Protein AF-A0A961KF82-F1 (afdb_monomer)

Solvent-accessible surface area (backbone atoms only — not comparable to full-atom values): 9835 Å² total; per-residue (Å²): 49,41,30,40,90,86,80,37,43,21,30,35,80,54,94,97,37,84,42,81,67,48,58,18,64,76,73,82,88,64,97,62,99,72,51,72,79,42,60,34,26,47,83,84,43,51,35,31,28,43,16,39,37,30,33,35,60,84,88,53,63,36,42,38,27,34,23,28,36,87,86,64,52,70,33,42,37,39,40,42,98,67,49,30,34,46,26,34,76,44,57,81,92,36,36,63,79,78,85,72,85,87,56,84,63,40,77,42,51,40,78,91,43,61,21,32,26,75,45,77,52,62,30,29,28,55,17,48,39,38,36,41,95,53,85,83,47,67,74,41,73,46,41,38,35,36,18,41,25,93,88,65,34,39,40,38,33,37,65,49,97,93,43,73,51,40,29,45,25,47,75,44,63,56,87,46,55,38,76,121

Sequence (180 aa):
MISCAHCGTTSYLEDDQFRAAGQSGVMHDGPQLLALDRPVRIAGRLYTPRGQARFSYGRGEWDEFWAHDAQGEGAWISVDEGDVVVQVALAPGNAPRPKGPLVMGQALSARGESFAVSEIEDATCIALRGVFPEVLRLGERYRFVNATAPSGRLLSGEEGPDGWDWFVGDWVDPFEVVTP

Structure (mmCIF, N/CA/C/O backbone):
data_AF-A0A961KF82-F1
#
_entry.id   AF-A0A961KF82-F1
#
loop_
_atom_site.group_PDB
_atom_site.id
_atom_site.type_symbol
_atom_site.label_atom_id
_atom_site.label_alt_id
_atom_site.label_comp_id
_atom_site.label_asym_id
_atom_site.label_entity_id
_atom_site.label_seq_id
_atom_site.pdbx_PDB_ins_code
_atom_site.Cartn_x
_atom_site.Cartn_y
_atom_site.Cartn_z
_atom_site.occupancy
_atom_site.B_iso_or_equiv
_atom_site.auth_seq_id
_atom_site.auth_comp_id
_atom_site.auth_asym_id
_atom_site.auth_atom_id
_atom_site.pdbx_PDB_model_num
ATOM 1 N N . MET A 1 1 ? -0.650 3.420 -14.754 1.00 79.00 1 MET A N 1
ATOM 2 C CA . MET A 1 1 ? 0.727 3.734 -15.225 1.00 79.00 1 MET A CA 1
ATOM 3 C C . MET A 1 1 ? 1.468 2.460 -15.640 1.00 79.00 1 MET A C 1
ATOM 5 O O . MET A 1 1 ? 1.142 1.405 -15.115 1.00 79.00 1 MET A O 1
ATOM 9 N N . ILE A 1 2 ? 2.456 2.534 -16.540 1.00 80.75 2 ILE A N 1
ATOM 10 C CA . ILE A 1 2 ? 3.371 1.436 -16.904 1.00 80.75 2 ILE A CA 1
ATOM 11 C C . ILE A 1 2 ? 4.843 1.866 -16.791 1.00 80.75 2 ILE A C 1
ATOM 13 O O . ILE A 1 2 ? 5.205 2.975 -17.173 1.00 80.75 2 ILE A O 1
ATOM 17 N N . SER A 1 3 ? 5.704 0.979 -16.304 1.00 78.75 3 SER A N 1
ATOM 18 C CA . SER A 1 3 ? 7.163 1.097 -16.316 1.00 78.75 3 SER A CA 1
ATOM 19 C C . SER A 1 3 ? 7.766 -0.014 -17.180 1.00 78.75 3 SER A C 1
ATOM 21 O O . SER A 1 3 ? 7.487 -1.199 -16.985 1.00 78.75 3 SER A O 1
ATOM 23 N N . CYS A 1 4 ? 8.582 0.372 -18.162 1.00 71.06 4 CYS A N 1
ATOM 24 C CA . CYS A 1 4 ? 9.228 -0.545 -19.094 1.00 71.06 4 CYS A CA 1
ATOM 25 C C . CYS A 1 4 ? 10.498 -1.150 -18.486 1.00 71.06 4 CYS A C 1
ATOM 27 O O . CYS A 1 4 ? 11.488 -0.450 -18.277 1.00 71.06 4 CYS A O 1
ATOM 29 N N . ALA A 1 5 ? 10.513 -2.473 -18.318 1.00 68.06 5 ALA A N 1
ATOM 30 C CA . ALA A 1 5 ? 11.667 -3.204 -17.792 1.00 68.06 5 ALA A CA 1
ATOM 31 C C . ALA A 1 5 ? 12.919 -3.147 -18.692 1.00 68.06 5 ALA A C 1
ATOM 33 O O . ALA A 1 5 ? 14.020 -3.398 -18.216 1.00 68.06 5 ALA A O 1
ATOM 34 N N . HIS A 1 6 ? 12.778 -2.834 -19.988 1.00 65.94 6 HIS A N 1
ATOM 35 C CA . HIS A 1 6 ? 13.912 -2.822 -20.919 1.00 65.94 6 HIS A CA 1
ATOM 36 C C . HIS A 1 6 ? 14.664 -1.486 -20.945 1.00 65.94 6 HIS A C 1
ATOM 38 O O . HIS A 1 6 ? 15.890 -1.471 -20.958 1.00 65.94 6 HIS A O 1
ATOM 44 N N . CYS A 1 7 ? 13.944 -0.362 -20.965 1.00 64.94 7 CYS A N 1
ATOM 45 C CA . CYS A 1 7 ? 14.548 0.971 -21.072 1.00 64.94 7 CYS A CA 1
ATOM 46 C C . CYS A 1 7 ? 14.383 1.830 -19.811 1.00 64.94 7 CYS A C 1
ATOM 48 O O . CYS A 1 7 ? 14.847 2.968 -19.791 1.00 64.94 7 CYS A O 1
ATOM 50 N N . GLY A 1 8 ? 13.693 1.332 -18.779 1.00 61.81 8 GLY A N 1
ATOM 51 C CA . GLY A 1 8 ? 13.448 2.062 -17.534 1.00 61.81 8 GLY A CA 1
ATOM 52 C C . GLY A 1 8 ? 12.551 3.292 -17.700 1.00 61.81 8 GLY A C 1
ATOM 53 O O . GLY A 1 8 ? 12.460 4.109 -16.786 1.00 61.81 8 GLY A O 1
ATOM 54 N N . THR A 1 9 ? 11.893 3.460 -18.849 1.00 72.12 9 THR A N 1
ATOM 55 C CA . THR A 1 9 ? 10.944 4.554 -19.082 1.00 72.12 9 THR A CA 1
ATOM 56 C C . THR A 1 9 ? 9.622 4.259 -18.393 1.00 72.12 9 THR A C 1
ATOM 58 O O . THR A 1 9 ? 9.070 3.168 -18.545 1.00 72.12 9 THR A O 1
ATOM 61 N N . THR A 1 10 ? 9.091 5.249 -17.684 1.00 69.69 10 THR A N 1
ATOM 62 C CA . THR A 1 10 ? 7.733 5.209 -17.151 1.00 69.69 10 THR A CA 1
ATOM 63 C C . THR A 1 10 ? 6.779 6.005 -18.029 1.00 69.69 10 THR A C 1
ATOM 65 O O . THR A 1 10 ? 7.143 7.017 -18.635 1.00 69.69 10 THR A O 1
ATOM 68 N N . SER A 1 11 ? 5.540 5.546 -18.153 1.00 71.25 11 SER A N 1
ATOM 69 C CA . SER A 1 11 ? 4.523 6.178 -18.986 1.00 71.25 11 SER A CA 1
ATOM 70 C C . SER A 1 11 ? 3.119 5.957 -18.444 1.00 71.25 11 SER A C 1
ATOM 72 O O . SER A 1 11 ? 2.858 5.025 -17.685 1.00 71.25 11 SER A O 1
ATOM 74 N N . TYR A 1 12 ? 2.193 6.823 -18.820 1.00 78.62 12 TYR A N 1
ATOM 75 C CA . TYR A 1 12 ? 0.798 6.743 -18.407 1.00 78.62 12 TYR A CA 1
ATOM 76 C C . TYR A 1 12 ? -0.101 7.290 -19.510 1.00 78.62 12 TYR A C 1
ATOM 78 O O . TYR A 1 12 ? 0.357 8.019 -20.393 1.00 78.62 12 TYR A O 1
ATOM 86 N N . LEU A 1 13 ? -1.362 6.870 -19.483 1.00 67.62 13 LEU A N 1
ATOM 87 C CA . LEU A 1 13 ? -2.375 7.340 -20.411 1.00 67.62 13 LEU A CA 1
ATOM 88 C C . LEU A 1 13 ? -3.160 8.465 -19.737 1.00 67.62 13 LEU A C 1
ATOM 90 O O . LEU A 1 13 ? -3.659 8.280 -18.629 1.00 67.62 13 LEU A O 1
ATOM 94 N N . GLU A 1 14 ? -3.256 9.603 -20.410 1.00 66.69 14 GLU A N 1
ATOM 95 C CA . GLU A 1 14 ? -4.056 10.758 -20.001 1.00 66.69 14 GLU A CA 1
ATOM 96 C C . GLU A 1 14 ? -4.661 11.365 -21.272 1.00 66.69 14 GLU A C 1
ATOM 98 O O . GLU A 1 14 ? -3.929 11.631 -22.226 1.00 66.69 14 GLU A O 1
ATOM 103 N N . ASP A 1 15 ? -5.985 11.533 -21.313 1.00 65.12 15 ASP A N 1
ATOM 104 C CA . ASP A 1 15 ? -6.727 12.065 -22.470 1.00 65.12 15 ASP A CA 1
ATOM 105 C C . ASP A 1 15 ? -6.388 11.380 -23.813 1.00 65.12 15 ASP A C 1
ATOM 107 O O . ASP A 1 15 ? -6.106 12.043 -24.813 1.00 65.12 15 ASP A O 1
ATOM 111 N N . ASP A 1 16 ? -6.356 10.042 -23.832 1.00 60.16 16 ASP A N 1
ATOM 112 C CA . ASP A 1 16 ? -5.975 9.210 -24.992 1.00 60.16 16 ASP A CA 1
ATOM 113 C C . ASP A 1 16 ? -4.559 9.475 -25.548 1.00 60.16 16 ASP A C 1
ATOM 115 O O . ASP A 1 16 ? -4.200 9.013 -26.635 1.00 60.16 16 ASP A O 1
ATOM 119 N N . GLN A 1 17 ? -3.711 10.174 -24.789 1.00 50.62 17 GLN A N 1
ATOM 120 C CA . GLN A 1 17 ? -2.313 10.410 -25.127 1.00 50.62 17 GLN A CA 1
ATOM 121 C C . GLN A 1 17 ? -1.389 9.640 -24.189 1.00 50.62 17 GLN A C 1
ATOM 123 O O . GLN A 1 17 ? -1.528 9.659 -22.966 1.00 50.62 17 GLN A O 1
ATOM 128 N N . PHE A 1 18 ? -0.397 8.972 -24.775 1.00 53.84 18 PHE A N 1
ATOM 129 C CA . PHE A 1 18 ? 0.666 8.320 -24.022 1.00 53.84 18 PHE A CA 1
ATOM 130 C C . PHE A 1 18 ? 1.702 9.366 -23.605 1.00 53.84 18 PHE A C 1
ATOM 132 O O . PHE A 1 18 ? 2.399 9.931 -24.451 1.00 53.84 18 PHE A O 1
ATOM 139 N N . ARG A 1 19 ? 1.798 9.641 -22.302 1.00 62.44 19 ARG A N 1
ATOM 140 C CA . ARG A 1 19 ? 2.739 10.616 -21.739 1.00 62.44 19 ARG A CA 1
ATOM 141 C C . ARG A 1 19 ? 3.889 9.907 -21.034 1.00 62.44 19 ARG A C 1
ATOM 143 O O . ARG A 1 19 ? 3.688 8.912 -20.339 1.00 62.44 19 ARG A O 1
ATOM 150 N N . ALA A 1 20 ? 5.099 10.446 -21.177 1.00 57.22 20 ALA A N 1
ATOM 151 C CA . ALA A 1 20 ? 6.241 10.019 -20.376 1.00 57.22 20 ALA A CA 1
ATOM 152 C C . ALA A 1 20 ? 6.062 10.506 -18.927 1.00 57.22 20 ALA A C 1
ATOM 154 O O . ALA A 1 20 ? 5.813 11.689 -18.697 1.00 57.22 20 ALA A O 1
ATOM 155 N N . ALA A 1 21 ? 6.191 9.602 -17.956 1.00 57.22 21 ALA A N 1
ATOM 156 C CA . ALA A 1 21 ? 6.223 9.940 -16.531 1.00 57.22 21 ALA A CA 1
ATOM 157 C C . ALA A 1 21 ? 7.652 10.197 -16.020 1.00 57.22 21 ALA A C 1
ATOM 159 O O . ALA A 1 21 ? 7.807 10.849 -14.992 1.00 57.22 21 ALA A O 1
ATOM 160 N N . GLY A 1 22 ? 8.682 9.731 -16.740 1.00 63.47 22 GLY A N 1
ATOM 161 C CA . GLY A 1 22 ? 10.090 9.893 -16.370 1.00 63.47 22 GLY A CA 1
ATOM 162 C C . GLY A 1 22 ? 10.883 8.585 -16.450 1.00 63.47 22 GLY A C 1
ATOM 163 O O . GLY A 1 22 ? 10.688 7.774 -17.361 1.00 63.47 22 GLY A O 1
ATOM 164 N N . GLN A 1 23 ? 11.807 8.403 -15.504 1.00 66.62 23 GLN A N 1
ATOM 165 C CA . GLN A 1 23 ? 12.585 7.174 -15.319 1.00 66.62 23 GLN A CA 1
ATOM 166 C C . GLN A 1 23 ? 12.045 6.354 -14.139 1.00 66.62 23 GLN A C 1
ATOM 168 O O . GLN A 1 23 ? 11.266 6.848 -13.330 1.00 66.62 23 GLN A O 1
ATOM 173 N N . SER A 1 24 ? 12.454 5.090 -14.062 1.00 68.12 24 SER A N 1
ATOM 174 C CA . SER A 1 24 ? 11.935 4.092 -13.116 1.00 68.12 24 SER A CA 1
ATOM 175 C C . SER A 1 24 ? 12.775 3.926 -11.842 1.00 68.12 24 SER A C 1
ATOM 177 O O . SER A 1 24 ? 12.410 3.137 -10.980 1.00 68.12 24 SER A O 1
ATOM 179 N N . GLY A 1 25 ? 13.900 4.637 -11.709 1.00 72.38 25 GLY A N 1
ATOM 180 C CA . GLY A 1 25 ? 14.864 4.405 -10.627 1.00 72.38 25 GLY A CA 1
ATOM 181 C C . GLY A 1 25 ? 15.587 3.059 -10.772 1.00 72.38 25 GLY A C 1
ATOM 182 O O . GLY A 1 25 ? 15.463 2.386 -11.798 1.00 72.38 25 GLY A O 1
ATOM 183 N N . VAL A 1 26 ? 16.369 2.676 -9.759 1.00 75.62 26 VAL A N 1
ATOM 184 C CA . VAL A 1 26 ? 17.058 1.375 -9.709 1.00 75.62 26 VAL A CA 1
ATOM 185 C C . VAL A 1 26 ? 16.369 0.505 -8.666 1.00 75.62 26 VAL A C 1
ATOM 187 O O . VAL A 1 26 ? 16.442 0.791 -7.476 1.00 75.62 26 VAL A O 1
ATOM 190 N N . MET A 1 27 ? 15.709 -0.560 -9.117 1.00 81.38 27 MET A N 1
ATOM 191 C CA . MET A 1 27 ? 15.144 -1.584 -8.237 1.00 81.38 27 MET A CA 1
ATOM 192 C C . MET A 1 27 ? 16.237 -2.588 -7.854 1.00 81.38 27 MET A C 1
ATOM 194 O O . MET A 1 27 ? 17.024 -2.989 -8.710 1.00 81.38 27 MET A O 1
ATOM 198 N N . HIS A 1 28 ? 16.296 -3.019 -6.593 1.00 70.00 28 HIS A N 1
ATOM 199 C CA . HIS A 1 28 ? 17.217 -4.084 -6.199 1.00 70.00 28 HIS A CA 1
ATOM 200 C C . HIS A 1 28 ? 16.729 -5.455 -6.693 1.00 70.00 28 HIS A C 1
ATOM 202 O O . HIS A 1 28 ? 15.580 -5.831 -6.476 1.00 70.00 28 HIS A O 1
ATOM 208 N N . ASP A 1 29 ? 17.636 -6.223 -7.304 1.00 69.00 29 ASP A N 1
ATOM 209 C CA . ASP A 1 29 ? 17.384 -7.577 -7.830 1.00 69.00 29 ASP A CA 1
ATOM 210 C C . ASP A 1 29 ? 17.688 -8.691 -6.806 1.00 69.00 29 ASP A C 1
ATOM 212 O O . ASP A 1 29 ? 17.969 -9.837 -7.165 1.00 69.00 29 ASP A O 1
ATOM 216 N N . GLY A 1 30 ? 17.680 -8.358 -5.512 1.00 70.56 30 GLY A N 1
ATOM 217 C CA . GLY A 1 30 ? 17.846 -9.338 -4.440 1.00 70.56 30 GLY A CA 1
ATOM 218 C C . GLY A 1 30 ? 16.659 -10.310 -4.348 1.00 70.56 30 GLY A C 1
ATOM 219 O O . GLY A 1 30 ? 15.617 -10.078 -4.964 1.00 70.56 30 GLY A O 1
ATOM 220 N N . PRO A 1 31 ? 16.781 -11.402 -3.570 1.00 77.25 31 PRO A N 1
ATOM 221 C CA . PRO A 1 31 ? 15.644 -12.264 -3.270 1.00 77.25 31 PRO A CA 1
ATOM 222 C C . PRO A 1 31 ? 14.485 -11.447 -2.684 1.00 77.25 31 PRO A C 1
ATOM 224 O O . PRO A 1 31 ? 14.665 -10.730 -1.703 1.00 77.25 31 PRO A O 1
ATOM 227 N N . GLN A 1 32 ? 13.307 -11.564 -3.291 1.00 84.81 32 GLN A N 1
ATOM 228 C CA . GLN A 1 32 ? 12.077 -10.892 -2.873 1.00 84.81 32 GLN A CA 1
ATOM 229 C C . GLN A 1 32 ? 10.989 -11.934 -2.618 1.00 84.81 32 GLN A C 1
ATOM 231 O O . GLN A 1 32 ? 10.950 -12.966 -3.293 1.00 84.81 32 GLN A O 1
ATOM 236 N N . LEU A 1 33 ? 10.095 -11.650 -1.666 1.00 88.69 33 LEU A N 1
ATOM 237 C CA . LEU A 1 33 ? 8.921 -12.491 -1.390 1.00 88.69 33 LEU A CA 1
ATOM 238 C C . LEU A 1 33 ? 7.980 -12.564 -2.600 1.00 88.69 33 LEU A C 1
ATOM 240 O O . LEU A 1 33 ? 7.363 -13.596 -2.855 1.00 88.69 33 LEU A O 1
ATOM 244 N N . LEU A 1 34 ? 7.891 -11.466 -3.352 1.00 93.31 34 LEU A N 1
ATOM 245 C CA . LEU A 1 34 ? 6.986 -11.293 -4.480 1.00 93.31 34 LEU A CA 1
ATOM 246 C C . LEU A 1 34 ? 7.773 -11.011 -5.759 1.00 93.31 34 LEU A C 1
ATOM 248 O O . LEU A 1 34 ? 8.800 -10.337 -5.747 1.00 93.31 34 LEU A O 1
ATOM 252 N N . ALA A 1 35 ? 7.262 -11.510 -6.881 1.00 93.19 35 ALA A N 1
ATOM 253 C CA . ALA A 1 35 ? 7.818 -11.261 -8.203 1.00 93.19 35 ALA A CA 1
ATOM 254 C C . ALA A 1 35 ? 6.701 -10.883 -9.176 1.00 93.19 35 ALA A C 1
ATOM 256 O O . ALA A 1 35 ? 5.616 -11.466 -9.146 1.00 93.19 35 ALA A O 1
ATOM 257 N N . LEU A 1 36 ? 6.984 -9.924 -10.060 1.00 95.00 36 LEU A N 1
ATOM 258 C CA . LEU A 1 36 ? 6.028 -9.500 -11.079 1.00 95.00 36 LEU A CA 1
ATOM 259 C C . LEU A 1 36 ? 5.633 -10.660 -11.995 1.00 95.00 36 LEU A C 1
ATOM 261 O O . LEU A 1 36 ? 6.460 -11.502 -12.352 1.00 95.00 36 LEU A O 1
ATOM 265 N N . ASP A 1 37 ? 4.350 -10.682 -12.353 1.00 95.50 37 ASP A N 1
ATOM 266 C CA . ASP A 1 37 ? 3.708 -11.657 -13.237 1.00 95.50 37 ASP A CA 1
ATOM 267 C C . ASP A 1 37 ? 3.826 -13.123 -12.783 1.00 95.50 37 ASP A C 1
ATOM 269 O O . ASP A 1 37 ? 3.471 -14.041 -13.528 1.00 95.50 37 ASP A O 1
ATOM 273 N N . ARG A 1 38 ? 4.275 -13.365 -11.546 1.00 95.69 38 ARG A N 1
ATOM 274 C CA . ARG A 1 38 ? 4.297 -14.689 -10.921 1.00 95.69 38 ARG A CA 1
ATOM 275 C C . ARG A 1 38 ? 3.189 -14.775 -9.874 1.00 95.69 38 ARG A C 1
ATOM 277 O O . ARG A 1 38 ? 3.250 -14.049 -8.884 1.00 95.69 38 ARG A O 1
ATOM 284 N N . PRO A 1 39 ? 2.186 -15.648 -10.063 1.00 96.44 39 PRO A N 1
ATOM 285 C CA . PRO A 1 39 ? 1.145 -15.837 -9.066 1.00 96.44 39 PRO A CA 1
ATOM 286 C C . PRO A 1 39 ? 1.720 -16.299 -7.722 1.00 96.44 39 PRO A C 1
ATOM 288 O O . PRO A 1 39 ? 2.642 -17.114 -7.679 1.00 96.44 39 PRO A O 1
ATOM 291 N N . VAL A 1 40 ? 1.135 -15.810 -6.634 1.00 96.88 40 VAL A N 1
ATOM 292 C CA . VAL A 1 40 ? 1.504 -16.116 -5.249 1.00 96.88 40 VAL A CA 1
ATOM 293 C C . VAL A 1 40 ? 0.243 -16.385 -4.432 1.00 96.88 40 VAL A C 1
ATOM 295 O O . VAL A 1 40 ? -0.799 -15.771 -4.669 1.00 96.88 40 VAL A O 1
ATOM 298 N N . ARG A 1 41 ? 0.310 -17.308 -3.473 1.00 97.31 41 ARG A N 1
ATOM 299 C CA . ARG A 1 41 ? -0.734 -17.489 -2.462 1.00 97.31 41 ARG A CA 1
ATOM 300 C C . ARG A 1 41 ? -0.344 -16.743 -1.195 1.00 97.31 41 ARG A C 1
ATOM 302 O O . ARG A 1 41 ? 0.739 -16.966 -0.676 1.00 97.31 41 ARG A O 1
ATOM 309 N N . ILE A 1 42 ? -1.241 -15.894 -0.710 1.00 96.38 42 ILE A N 1
ATOM 310 C CA . ILE A 1 42 ? -1.085 -15.099 0.509 1.00 96.38 42 ILE A CA 1
ATOM 311 C C . ILE A 1 42 ? -2.328 -15.342 1.359 1.00 96.38 42 ILE A C 1
ATOM 313 O O . ILE A 1 42 ? -3.444 -15.098 0.886 1.00 96.38 42 ILE A O 1
ATOM 317 N N . ALA A 1 43 ? -2.155 -15.892 2.564 1.00 92.44 43 ALA A N 1
ATOM 318 C CA . ALA A 1 43 ? -3.261 -16.292 3.443 1.00 92.44 43 ALA A CA 1
ATOM 319 C C . ALA A 1 43 ? -4.343 -17.117 2.699 1.00 92.44 43 ALA A C 1
ATOM 321 O O . ALA A 1 43 ? -5.550 -16.888 2.804 1.00 92.44 43 ALA A O 1
ATOM 322 N N . GLY A 1 44 ? -3.903 -18.045 1.838 1.00 92.69 44 GLY A N 1
ATOM 323 C CA . GLY A 1 44 ? -4.769 -18.921 1.036 1.00 92.69 44 GLY A CA 1
ATOM 324 C C . GLY A 1 44 ? -5.393 -18.299 -0.225 1.00 92.69 44 GLY A C 1
ATOM 325 O O . GLY A 1 44 ? -5.927 -19.040 -1.058 1.00 92.69 44 GLY A O 1
ATOM 326 N N . ARG A 1 45 ? -5.291 -16.980 -0.430 1.00 95.50 45 ARG A N 1
ATOM 327 C CA . ARG A 1 45 ? -5.811 -16.272 -1.615 1.00 95.50 45 ARG A CA 1
ATOM 328 C C . ARG A 1 45 ? -4.726 -16.100 -2.674 1.00 95.50 45 ARG A C 1
ATOM 330 O O . ARG A 1 45 ? -3.570 -15.876 -2.340 1.00 95.50 45 ARG A O 1
ATOM 337 N N . LEU A 1 46 ? -5.091 -16.231 -3.949 1.00 97.25 46 LEU A N 1
ATOM 338 C CA . LEU A 1 46 ? -4.158 -16.073 -5.067 1.00 97.25 46 LEU A CA 1
ATOM 339 C C . LEU A 1 46 ? -4.090 -14.604 -5.493 1.00 97.25 46 LEU A C 1
ATOM 341 O O . LEU A 1 46 ? -5.133 -14.014 -5.767 1.00 97.25 46 LEU A O 1
ATOM 345 N N . TYR A 1 47 ? -2.876 -14.076 -5.617 1.00 98.06 47 TYR A N 1
ATOM 346 C CA . TYR A 1 47 ? -2.585 -12.748 -6.148 1.00 98.06 47 TYR A CA 1
ATOM 347 C C . TYR A 1 47 ? -1.550 -12.840 -7.267 1.00 98.06 47 TYR A C 1
ATOM 349 O O . TYR A 1 47 ? -0.670 -13.697 -7.245 1.00 98.06 47 TYR A O 1
ATOM 357 N N . THR A 1 48 ? -1.640 -11.950 -8.250 1.00 98.06 48 THR A N 1
ATOM 358 C CA . THR A 1 48 ? -0.628 -11.784 -9.299 1.00 98.06 48 THR A CA 1
ATOM 359 C C . THR A 1 48 ? -0.092 -10.356 -9.241 1.00 98.06 48 THR A C 1
ATOM 361 O O . THR A 1 48 ? -0.805 -9.445 -9.672 1.00 98.06 48 THR A O 1
ATOM 364 N N . PRO A 1 49 ? 1.132 -10.135 -8.726 1.00 97.88 49 PRO A N 1
ATOM 365 C CA . PRO A 1 49 ? 1.765 -8.822 -8.723 1.00 97.88 49 PRO A CA 1
ATOM 366 C C . PRO A 1 49 ? 1.966 -8.306 -10.148 1.00 97.88 49 PRO A C 1
ATOM 368 O O . PRO A 1 49 ? 2.471 -9.016 -11.019 1.00 97.88 49 PRO A O 1
ATOM 371 N N . ARG A 1 50 ? 1.551 -7.067 -10.391 1.00 97.81 50 ARG A N 1
ATOM 372 C CA . ARG A 1 50 ? 1.610 -6.385 -11.690 1.00 97.81 50 ARG A CA 1
ATOM 373 C C . ARG A 1 50 ? 2.524 -5.173 -11.654 1.00 97.81 50 ARG A C 1
ATOM 375 O O . ARG A 1 50 ? 3.175 -4.913 -12.661 1.00 97.81 50 ARG A O 1
ATOM 382 N N . GLY A 1 51 ? 2.597 -4.473 -10.527 1.00 96.50 51 GLY A N 1
ATOM 383 C CA . GLY A 1 51 ? 3.479 -3.330 -10.299 1.00 96.50 51 GLY A CA 1
ATOM 384 C C . GLY A 1 51 ? 4.243 -3.483 -8.991 1.00 96.50 51 GLY A C 1
ATOM 385 O O . GLY A 1 51 ? 3.762 -4.145 -8.077 1.00 96.50 51 GLY A O 1
ATOM 386 N N . GLN A 1 52 ? 5.435 -2.899 -8.921 1.00 96.56 52 GLN A N 1
ATOM 387 C CA . GLN A 1 52 ? 6.240 -2.795 -7.709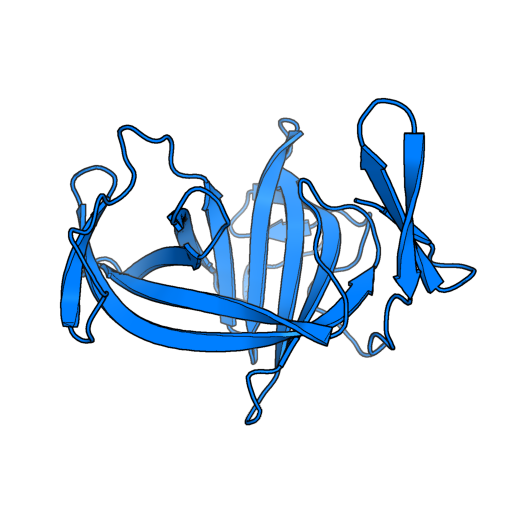 1.00 96.56 52 GLN A CA 1
ATOM 388 C C . GLN A 1 52 ? 6.843 -1.403 -7.616 1.00 96.56 52 GLN A C 1
ATOM 390 O O . GLN A 1 52 ? 7.593 -0.983 -8.504 1.00 96.56 52 GLN A O 1
ATOM 395 N N . ALA A 1 53 ? 6.507 -0.707 -6.544 1.00 96.38 53 ALA A N 1
ATOM 396 C CA . ALA A 1 53 ? 7.109 0.536 -6.127 1.00 96.38 53 ALA A CA 1
ATOM 397 C C . ALA A 1 53 ? 8.029 0.271 -4.941 1.00 96.38 53 ALA A C 1
ATOM 399 O O . ALA A 1 53 ? 7.832 -0.675 -4.182 1.00 96.38 53 ALA A O 1
ATOM 400 N N . ARG A 1 54 ? 9.038 1.119 -4.795 1.00 95.69 54 ARG A N 1
ATOM 401 C CA . ARG A 1 54 ? 9.851 1.183 -3.592 1.00 95.69 54 ARG A CA 1
ATOM 402 C C . ARG A 1 54 ? 9.815 2.586 -3.047 1.00 95.69 54 ARG A C 1
ATOM 404 O O . ARG A 1 54 ? 10.063 3.541 -3.792 1.00 95.69 54 ARG A O 1
ATOM 411 N N . PHE A 1 55 ? 9.584 2.686 -1.753 1.00 96.31 55 PHE A N 1
ATOM 412 C CA . PHE A 1 55 ? 9.538 3.951 -1.051 1.00 96.31 55 PHE A CA 1
ATOM 413 C C . PHE A 1 55 ? 10.610 4.005 0.026 1.00 96.31 55 PHE A C 1
ATOM 415 O O . PHE A 1 55 ? 10.909 3.005 0.669 1.00 96.31 55 PHE A O 1
ATOM 422 N N . SER A 1 56 ? 11.189 5.189 0.218 1.00 95.44 56 SER A N 1
ATOM 423 C CA . SER A 1 56 ? 12.110 5.473 1.314 1.00 95.44 56 SER A CA 1
ATOM 424 C C . SER A 1 56 ? 11.529 6.536 2.232 1.00 95.44 56 SER A C 1
ATOM 426 O O . SER A 1 56 ? 11.162 7.626 1.788 1.00 95.44 56 SER A O 1
ATOM 428 N N . TYR A 1 57 ? 11.527 6.236 3.524 1.00 93.06 57 TYR A N 1
ATOM 429 C CA . TYR A 1 57 ? 11.186 7.153 4.613 1.00 93.06 57 TYR A CA 1
ATOM 430 C C . TYR A 1 57 ? 12.454 7.618 5.360 1.00 93.06 57 TYR A C 1
ATOM 432 O O . TYR A 1 57 ? 12.437 7.993 6.533 1.00 93.06 57 TYR A O 1
ATOM 440 N N . GLY A 1 58 ? 13.603 7.575 4.677 1.00 91.06 58 GLY A N 1
ATOM 441 C CA . GLY A 1 58 ? 14.899 8.064 5.148 1.00 91.06 58 GLY A CA 1
ATOM 442 C C . GLY A 1 58 ? 15.669 7.080 6.031 1.00 91.06 58 GLY A C 1
ATOM 443 O O . GLY A 1 58 ? 16.849 6.848 5.781 1.00 91.06 58 GLY A O 1
ATOM 444 N N . ARG A 1 59 ? 15.025 6.496 7.048 1.00 89.88 59 ARG A N 1
ATOM 445 C CA . ARG A 1 59 ? 15.651 5.499 7.947 1.00 89.88 59 ARG A CA 1
ATOM 446 C C . ARG A 1 59 ? 15.546 4.057 7.431 1.00 89.88 59 ARG A C 1
ATOM 448 O O . ARG A 1 59 ? 16.306 3.211 7.885 1.00 89.88 59 ARG A O 1
ATOM 455 N N . GLY A 1 60 ? 14.641 3.812 6.485 1.00 90.94 60 GLY A N 1
ATOM 456 C CA . GLY A 1 60 ? 14.393 2.510 5.875 1.00 90.94 60 GLY A CA 1
ATOM 457 C C . GLY A 1 60 ? 13.681 2.635 4.528 1.00 90.94 60 GLY A C 1
ATOM 458 O O . GLY A 1 60 ? 13.476 3.743 4.008 1.00 90.94 60 GLY A O 1
ATOM 459 N N . GLU A 1 61 ? 13.337 1.481 3.966 1.00 93.62 61 GLU A N 1
ATOM 460 C CA . GLU A 1 61 ? 12.645 1.336 2.689 1.00 93.62 61 GLU A CA 1
ATOM 461 C C . GLU A 1 61 ? 11.609 0.219 2.793 1.00 93.62 61 GLU A C 1
ATOM 463 O O . GLU A 1 61 ? 11.906 -0.816 3.383 1.00 93.62 61 GLU A O 1
ATOM 468 N N . TRP A 1 62 ? 10.458 0.384 2.141 1.00 95.19 62 TRP A N 1
ATOM 469 C CA . TRP A 1 62 ? 9.522 -0.717 1.909 1.00 95.19 62 TRP A CA 1
ATOM 470 C C . TRP A 1 62 ? 9.271 -0.904 0.414 1.00 95.19 62 TRP A C 1
ATOM 472 O O . TRP A 1 62 ? 9.406 0.031 -0.387 1.00 95.19 62 TRP A O 1
ATOM 482 N N . ASP A 1 63 ? 8.909 -2.129 0.042 1.00 95.50 63 ASP A N 1
ATOM 483 C CA . ASP A 1 63 ? 8.390 -2.436 -1.286 1.00 95.50 63 ASP A CA 1
ATOM 484 C C . ASP A 1 63 ? 6.861 -2.505 -1.233 1.00 95.50 63 ASP A C 1
ATOM 486 O O . ASP A 1 63 ? 6.282 -3.147 -0.359 1.00 95.50 63 ASP A O 1
ATOM 490 N N . GLU A 1 64 ? 6.205 -1.892 -2.210 1.00 97.12 64 GLU A N 1
ATOM 491 C CA . GLU A 1 64 ? 4.754 -1.881 -2.344 1.00 97.12 64 GLU A CA 1
ATOM 492 C C . GLU A 1 64 ? 4.346 -2.408 -3.712 1.00 97.12 64 GLU A C 1
ATOM 494 O O . GLU A 1 64 ? 4.801 -1.942 -4.758 1.00 97.12 64 GLU A O 1
ATOM 499 N N . PHE A 1 65 ? 3.493 -3.424 -3.712 1.00 97.69 65 PHE A N 1
ATOM 500 C CA . PHE A 1 65 ? 3.091 -4.133 -4.911 1.00 97.69 65 PHE A CA 1
ATOM 501 C C . PHE A 1 65 ? 1.628 -3.870 -5.219 1.00 97.69 65 PHE A C 1
ATOM 503 O O . PHE A 1 65 ? 0.759 -4.098 -4.384 1.00 97.69 65 PHE A O 1
ATOM 510 N N . TRP A 1 66 ? 1.347 -3.503 -6.466 1.00 98.44 66 TRP A N 1
ATOM 511 C CA . TRP A 1 66 ? -0.005 -3.605 -6.996 1.00 98.44 66 TRP A CA 1
ATOM 512 C C . TRP A 1 66 ? -0.228 -5.014 -7.531 1.00 98.44 66 TRP A C 1
ATOM 514 O O . TRP A 1 66 ? 0.520 -5.468 -8.404 1.00 98.44 66 TRP A O 1
ATOM 524 N N . ALA A 1 67 ? -1.260 -5.700 -7.054 1.00 98.25 67 ALA A N 1
ATOM 525 C CA . ALA A 1 67 ? -1.606 -7.045 -7.485 1.00 98.25 67 ALA A CA 1
ATOM 526 C C . ALA A 1 67 ? -3.094 -7.173 -7.814 1.00 98.25 67 ALA A C 1
ATOM 528 O O . ALA A 1 67 ? -3.934 -6.455 -7.279 1.00 98.25 67 ALA A O 1
ATOM 529 N N . HIS A 1 68 ? -3.419 -8.129 -8.681 1.00 98.19 68 HIS A N 1
ATOM 530 C CA . HIS A 1 68 ? -4.801 -8.553 -8.898 1.00 98.19 68 HIS A CA 1
ATOM 531 C C . HIS A 1 68 ? -5.042 -9.899 -8.227 1.00 98.19 68 HIS A C 1
ATOM 533 O O . HIS A 1 68 ? -4.191 -10.790 -8.315 1.00 98.19 68 HIS A O 1
ATOM 539 N N . ASP A 1 69 ? -6.194 -10.065 -7.589 1.00 96.38 69 ASP A N 1
ATOM 540 C CA . ASP A 1 69 ? -6.632 -11.364 -7.097 1.00 96.38 69 ASP A CA 1
ATOM 541 C C . ASP A 1 69 ? -7.174 -12.259 -8.231 1.00 96.38 69 ASP A C 1
ATOM 543 O O . ASP A 1 69 ? -7.162 -11.904 -9.413 1.00 96.38 69 ASP A O 1
ATOM 547 N N . ALA A 1 70 ? -7.644 -13.459 -7.885 1.00 93.44 70 ALA A N 1
ATOM 548 C CA . ALA A 1 70 ? -8.189 -14.412 -8.855 1.00 93.44 70 ALA A CA 1
ATOM 549 C C . ALA A 1 70 ? -9.460 -13.922 -9.583 1.00 93.44 70 ALA A C 1
ATOM 551 O O . ALA A 1 70 ? -9.844 -14.520 -10.590 1.00 93.44 70 ALA A O 1
ATOM 552 N N . GLN A 1 71 ? -10.128 -12.881 -9.080 1.00 94.62 71 GLN A N 1
ATOM 553 C CA . GLN A 1 71 ? -11.295 -12.254 -9.700 1.00 94.62 71 GLN A CA 1
ATOM 554 C C . GLN A 1 71 ? -10.904 -11.050 -10.571 1.00 94.62 71 GLN A C 1
ATOM 556 O O . GLN A 1 71 ? -11.744 -10.541 -11.309 1.00 94.62 71 GLN A O 1
ATOM 561 N N . GLY A 1 72 ? -9.633 -10.637 -10.541 1.00 93.75 72 GLY A N 1
ATOM 562 C CA . GLY A 1 72 ? -9.149 -9.434 -11.212 1.00 93.75 72 GLY A CA 1
ATOM 563 C C . GLY A 1 72 ? -9.293 -8.170 -10.366 1.00 93.75 72 GLY A C 1
ATOM 564 O O . GLY A 1 72 ? -8.989 -7.089 -10.865 1.00 93.75 72 GLY A O 1
ATOM 565 N N . GLU A 1 73 ? -9.725 -8.292 -9.108 1.00 95.56 73 GLU A N 1
ATOM 566 C CA . GLU A 1 73 ? -9.848 -7.160 -8.196 1.00 95.56 73 GLU A CA 1
ATOM 567 C C . GLU A 1 73 ? -8.475 -6.760 -7.662 1.00 95.56 73 GLU A C 1
ATOM 569 O O . GLU A 1 73 ? -7.598 -7.594 -7.423 1.00 95.56 73 GLU A O 1
ATOM 574 N N . GLY A 1 74 ? -8.287 -5.458 -7.491 1.00 96.31 74 GLY A N 1
ATOM 575 C CA . GLY A 1 74 ? -7.014 -4.877 -7.106 1.00 96.31 74 GLY A CA 1
ATOM 576 C C . GLY A 1 74 ? -6.742 -4.903 -5.604 1.00 96.31 74 GLY A C 1
ATOM 577 O O . GLY A 1 74 ? -7.630 -4.621 -4.797 1.00 96.31 74 GLY A O 1
ATOM 578 N N . ALA A 1 75 ? -5.495 -5.188 -5.237 1.00 98.12 75 ALA A N 1
ATOM 579 C CA . ALA A 1 75 ? -4.989 -5.088 -3.876 1.00 98.12 75 ALA A CA 1
ATOM 580 C C . ALA A 1 75 ? -3.564 -4.526 -3.870 1.00 98.12 75 ALA A C 1
ATOM 582 O O . ALA A 1 75 ? -2.746 -4.861 -4.733 1.00 98.12 75 ALA A O 1
ATOM 583 N N . TRP A 1 76 ? -3.273 -3.710 -2.862 1.00 98.19 76 TRP A N 1
ATOM 584 C CA . TRP A 1 76 ? -1.916 -3.302 -2.524 1.00 98.19 76 TRP A CA 1
ATOM 585 C C . TRP A 1 76 ? -1.317 -4.312 -1.551 1.00 98.19 76 TRP A C 1
ATOM 587 O O . TRP A 1 76 ? -2.008 -4.799 -0.655 1.00 98.19 76 TRP A O 1
ATOM 597 N N . ILE A 1 77 ? -0.057 -4.677 -1.752 1.00 98.25 77 ILE A N 1
ATOM 598 C CA . ILE A 1 77 ? 0.670 -5.586 -0.870 1.00 98.25 77 ILE A CA 1
ATOM 599 C C . ILE A 1 77 ? 1.975 -4.912 -0.487 1.00 98.25 77 ILE A C 1
ATOM 601 O O . ILE A 1 77 ? 2.850 -4.749 -1.338 1.00 98.25 77 ILE A O 1
ATOM 605 N N . SER A 1 78 ? 2.108 -4.555 0.781 1.00 97.75 78 SER A N 1
ATOM 606 C CA . SER A 1 78 ? 3.307 -3.903 1.301 1.00 97.75 78 SER A CA 1
ATOM 607 C C . SER A 1 78 ? 4.179 -4.921 2.016 1.00 97.75 78 SER A C 1
ATOM 609 O O . SER A 1 78 ? 3.674 -5.787 2.734 1.00 97.75 78 SER A O 1
ATOM 611 N N . VAL A 1 79 ? 5.484 -4.835 1.767 1.00 96.06 79 VAL A N 1
ATOM 612 C CA . VAL A 1 79 ? 6.522 -5.656 2.385 1.00 96.06 79 VAL A CA 1
ATOM 613 C C . VAL A 1 79 ? 7.557 -4.723 3.000 1.00 96.06 79 VAL A C 1
ATOM 615 O O . VAL A 1 79 ? 8.299 -4.059 2.271 1.00 96.06 79 VAL A O 1
ATOM 618 N N . ASP A 1 80 ? 7.617 -4.703 4.328 1.00 93.56 80 ASP A N 1
ATOM 619 C CA . ASP A 1 80 ? 8.552 -3.881 5.102 1.00 93.56 80 ASP A CA 1
ATOM 620 C C . ASP A 1 80 ? 9.243 -4.748 6.157 1.00 93.56 80 ASP A C 1
ATOM 622 O O . ASP A 1 80 ? 8.581 -5.372 6.976 1.00 93.56 80 ASP A O 1
ATOM 626 N N . GLU A 1 81 ? 10.568 -4.880 6.079 1.00 86.62 81 GLU A N 1
ATOM 627 C CA . GLU A 1 81 ? 11.398 -5.692 6.995 1.00 86.62 81 GLU A CA 1
ATOM 628 C C . GLU A 1 81 ? 10.886 -7.122 7.316 1.00 86.62 81 GLU A C 1
ATOM 630 O O . GLU A 1 81 ? 11.272 -7.729 8.314 1.00 86.62 81 GLU A O 1
ATOM 635 N N . GLY A 1 82 ? 10.086 -7.716 6.423 1.00 83.69 82 GLY A N 1
ATOM 636 C CA . GLY A 1 82 ? 9.499 -9.052 6.584 1.00 83.69 82 GLY A CA 1
ATOM 637 C C . GLY A 1 82 ? 8.038 -9.054 7.037 1.00 83.69 82 GLY A C 1
ATOM 638 O O . GLY A 1 82 ? 7.390 -10.093 6.920 1.00 83.69 82 GLY A O 1
ATOM 639 N N . ASP A 1 83 ? 7.501 -7.912 7.461 1.00 92.88 83 ASP A N 1
ATOM 640 C CA . ASP A 1 83 ? 6.072 -7.732 7.671 1.00 92.88 83 ASP A CA 1
ATOM 641 C C . ASP A 1 83 ? 5.365 -7.598 6.321 1.00 92.88 83 ASP A C 1
ATOM 643 O O . ASP A 1 83 ? 5.806 -6.872 5.425 1.00 92.88 83 ASP A O 1
ATOM 647 N N . VAL A 1 84 ? 4.259 -8.326 6.167 1.00 97.38 84 VAL A N 1
ATOM 648 C CA . VAL A 1 84 ? 3.445 -8.322 4.951 1.00 97.38 84 VAL A CA 1
ATOM 649 C C . VAL A 1 84 ? 2.045 -7.859 5.308 1.00 97.38 84 VAL A C 1
ATOM 651 O O . VAL A 1 84 ? 1.422 -8.397 6.222 1.00 97.38 84 VAL A O 1
ATOM 654 N N . VAL A 1 85 ? 1.508 -6.899 4.565 1.00 98.06 85 VAL A N 1
ATOM 655 C CA . VAL A 1 85 ? 0.109 -6.484 4.701 1.00 98.06 85 VAL A CA 1
ATOM 656 C C . VAL A 1 85 ? -0.558 -6.452 3.338 1.00 98.06 85 VAL A C 1
ATOM 658 O O . VAL A 1 85 ? 0.008 -5.958 2.366 1.00 98.06 85 VAL A O 1
ATOM 661 N N . VAL A 1 86 ? -1.767 -7.007 3.259 1.00 98.31 86 VAL A N 1
ATOM 662 C CA . VAL A 1 86 ? -2.600 -6.940 2.053 1.00 98.31 86 VAL A CA 1
ATOM 663 C C . VAL A 1 86 ? -3.716 -5.943 2.298 1.00 98.31 86 VAL A C 1
ATOM 665 O O . VAL A 1 86 ? -4.519 -6.127 3.210 1.00 98.31 86 VAL A O 1
ATOM 668 N N . GLN A 1 87 ? -3.780 -4.907 1.472 1.00 98.12 87 GLN A N 1
ATOM 669 C CA . GLN A 1 87 ? -4.668 -3.762 1.603 1.00 98.12 87 GLN A CA 1
ATOM 670 C C . GLN A 1 87 ? -5.634 -3.681 0.421 1.00 98.12 87 GLN A C 1
ATOM 672 O O . GLN A 1 87 ? -5.254 -3.820 -0.741 1.00 98.12 87 GLN A O 1
ATOM 677 N N . VAL A 1 88 ? -6.904 -3.413 0.718 1.00 97.31 88 VAL A N 1
ATOM 678 C CA . VAL A 1 88 ? -7.949 -3.194 -0.290 1.00 97.31 88 VAL A CA 1
ATOM 679 C C . VAL A 1 88 ? -8.602 -1.835 -0.097 1.00 97.31 88 VAL A C 1
ATOM 681 O O . VAL A 1 88 ? -8.826 -1.396 1.035 1.00 97.31 88 VAL A O 1
ATOM 684 N N . ALA A 1 89 ? -8.946 -1.184 -1.207 1.00 96.62 89 ALA A N 1
ATOM 685 C CA . ALA A 1 89 ? -9.565 0.134 -1.192 1.00 96.62 89 ALA A CA 1
ATOM 686 C C . ALA A 1 89 ? -10.897 0.137 -0.421 1.00 96.62 89 ALA A C 1
ATOM 688 O O . ALA A 1 89 ? -11.707 -0.801 -0.470 1.00 96.62 89 ALA A O 1
ATOM 689 N N . LEU A 1 90 ? -11.143 1.220 0.308 1.00 96.56 90 LEU A N 1
ATOM 690 C CA . LEU A 1 90 ? -12.410 1.486 0.965 1.00 96.56 90 LEU A CA 1
ATOM 691 C C . LEU A 1 90 ? -13.315 2.299 0.049 1.00 96.56 90 LEU A C 1
ATOM 693 O O . LEU A 1 90 ? -12.981 3.396 -0.382 1.00 96.56 90 LEU A O 1
ATOM 697 N N . ALA A 1 91 ? -14.529 1.795 -0.171 1.00 94.00 91 ALA A N 1
ATOM 698 C CA . ALA A 1 91 ? -15.570 2.589 -0.810 1.00 94.00 91 ALA A CA 1
ATOM 699 C C . ALA A 1 91 ? -15.835 3.883 -0.002 1.00 94.00 91 ALA A C 1
ATOM 701 O O . ALA A 1 91 ? -15.837 3.825 1.233 1.00 94.00 91 ALA A O 1
ATOM 702 N N . PRO A 1 92 ? -16.180 5.017 -0.643 1.00 91.31 92 PRO A N 1
ATOM 703 C CA . PRO A 1 92 ? -16.342 6.313 0.034 1.00 91.31 92 PRO A CA 1
ATOM 704 C C . PRO A 1 92 ? -17.357 6.356 1.190 1.00 91.31 92 PRO A C 1
ATOM 706 O O . PRO A 1 92 ? -17.310 7.255 2.032 1.00 91.31 92 PRO A O 1
ATOM 709 N N . GLY A 1 93 ? -18.318 5.427 1.225 1.00 93.00 93 GLY A N 1
ATOM 710 C CA . GLY A 1 93 ? -19.275 5.287 2.333 1.00 93.00 93 GLY A CA 1
ATOM 711 C C . GLY A 1 93 ? -18.695 4.603 3.577 1.00 93.00 93 GLY A C 1
ATOM 712 O O . GLY A 1 93 ? -19.248 4.743 4.661 1.00 93.00 93 GLY A O 1
ATOM 713 N N . ASN A 1 94 ? -17.580 3.891 3.420 1.00 95.25 94 ASN A N 1
ATOM 714 C CA . ASN A 1 94 ? -16.892 3.133 4.463 1.00 95.25 94 ASN A CA 1
ATOM 715 C C . ASN A 1 94 ? -15.551 3.753 4.877 1.00 95.25 94 ASN A C 1
ATOM 717 O O . ASN A 1 94 ? -14.936 3.249 5.816 1.00 95.25 94 ASN A O 1
ATOM 721 N N . ALA A 1 95 ? -15.094 4.782 4.164 1.00 95.88 95 ALA A N 1
ATOM 722 C CA . ALA A 1 95 ? -13.844 5.480 4.418 1.00 95.88 95 ALA A CA 1
ATOM 723 C C . ALA A 1 95 ? -14.003 6.564 5.507 1.00 95.88 95 ALA A C 1
ATOM 725 O O . ALA A 1 95 ? -15.067 7.193 5.599 1.00 95.88 95 ALA A O 1
ATOM 726 N N . PRO A 1 96 ? -12.955 6.826 6.308 1.00 96.25 96 PRO A N 1
ATOM 727 C CA . PRO A 1 96 ? -12.913 7.967 7.210 1.00 96.25 96 PRO A CA 1
ATOM 728 C C . PRO A 1 96 ? -13.124 9.298 6.483 1.00 96.25 96 PRO A C 1
ATOM 730 O O . PRO A 1 96 ? -12.729 9.490 5.336 1.00 96.25 96 PRO A O 1
ATOM 733 N N . ARG A 1 97 ? -13.709 10.263 7.197 1.00 92.81 97 ARG A N 1
ATOM 734 C CA . ARG A 1 97 ? -13.863 11.652 6.734 1.00 92.81 97 ARG A CA 1
ATOM 735 C C . ARG A 1 97 ? -13.334 12.611 7.800 1.00 92.81 97 ARG A C 1
ATOM 737 O O . ARG A 1 97 ? -14.135 13.279 8.463 1.00 92.81 97 ARG A O 1
ATOM 744 N N . PRO A 1 98 ? -12.012 12.610 8.055 1.00 89.81 98 PRO A N 1
ATOM 745 C CA . PRO A 1 98 ? -11.430 13.468 9.074 1.00 89.81 98 PRO A CA 1
ATOM 746 C C . PRO A 1 98 ? -11.700 14.940 8.748 1.00 89.81 98 PRO A C 1
ATOM 748 O O . PRO A 1 98 ? -11.679 15.360 7.592 1.00 89.81 98 PRO A O 1
ATOM 751 N N . LYS A 1 99 ? -11.987 15.732 9.784 1.00 86.25 99 LYS A N 1
ATOM 752 C CA . LYS A 1 99 ? -12.122 17.185 9.663 1.00 86.25 99 LYS A CA 1
ATOM 753 C C . LYS A 1 99 ? -10.821 17.824 10.125 1.00 86.25 99 LYS A C 1
ATOM 755 O O . LYS A 1 99 ? -10.549 17.842 11.321 1.00 86.25 99 LYS A O 1
ATOM 760 N N . GLY A 1 100 ? -10.064 18.373 9.183 1.00 89.06 100 GLY A N 1
ATOM 761 C CA . GLY A 1 100 ? -8.774 18.999 9.463 1.00 89.06 100 GLY A CA 1
ATOM 762 C C . GLY A 1 100 ? -7.613 17.999 9.537 1.00 89.06 100 GLY A C 1
ATOM 763 O O . GLY A 1 100 ? -7.776 16.845 9.134 1.00 89.06 100 GLY A O 1
ATOM 764 N N . PRO A 1 101 ? -6.440 18.453 10.013 1.00 93.00 101 PRO A N 1
ATOM 765 C CA . PRO A 1 101 ? -5.227 17.643 10.044 1.00 93.00 101 PRO A CA 1
ATOM 766 C C . PRO A 1 101 ? -5.371 16.409 10.934 1.00 93.00 101 PRO A C 1
ATOM 768 O O . PRO A 1 101 ? -5.972 16.476 12.008 1.00 93.00 101 PRO A O 1
ATOM 771 N N . LEU A 1 102 ? -4.767 15.304 10.500 1.00 96.56 102 LEU A N 1
ATOM 772 C CA . LEU A 1 102 ? -4.663 14.085 11.295 1.00 96.56 102 LEU A CA 1
ATOM 773 C C . LEU A 1 102 ? -3.605 14.237 12.390 1.00 96.56 102 LEU A C 1
ATOM 775 O O . LEU A 1 102 ? -2.567 14.869 12.179 1.00 96.56 102 LEU A O 1
ATOM 779 N N . VAL A 1 103 ? -3.862 13.642 13.555 1.00 96.75 103 VAL A N 1
ATOM 780 C CA . VAL A 1 103 ? -2.933 13.641 14.694 1.00 96.75 103 VAL A CA 1
ATOM 781 C C . VAL A 1 103 ? -2.746 12.240 15.267 1.00 96.75 103 VAL A C 1
ATOM 783 O O . VAL A 1 103 ? -3.643 11.401 15.207 1.00 96.75 103 VAL A O 1
ATOM 786 N N . MET A 1 104 ? -1.579 11.997 15.861 1.00 98.06 104 MET A N 1
ATOM 787 C CA . MET A 1 104 ? -1.265 10.730 16.525 1.00 98.06 104 MET A CA 1
ATOM 788 C C . MET A 1 104 ? -2.302 10.384 17.599 1.00 98.06 104 MET A C 1
ATOM 790 O O . MET A 1 104 ? -2.727 11.246 18.369 1.00 98.06 104 MET A O 1
ATOM 794 N N . GLY A 1 105 ? -2.712 9.117 17.651 1.00 97.69 105 GLY A N 1
ATOM 795 C CA . GLY A 1 105 ? -3.725 8.609 18.578 1.00 97.69 105 GLY A CA 1
ATOM 796 C C . GLY A 1 105 ? -5.166 9.010 18.246 1.00 97.69 105 GLY A C 1
ATOM 797 O O . GLY A 1 105 ? -6.084 8.583 18.946 1.00 97.69 105 GLY A O 1
ATOM 798 N N . GLN A 1 106 ? -5.402 9.802 17.194 1.00 97.81 106 GLN A N 1
ATOM 799 C CA . GLN A 1 106 ? -6.754 10.140 16.754 1.00 97.81 106 GLN A CA 1
ATOM 800 C C . GLN A 1 106 ? -7.534 8.877 16.384 1.00 97.81 106 GLN A C 1
ATOM 802 O O . GLN A 1 106 ? -7.040 8.021 15.656 1.00 97.81 106 GLN A O 1
ATOM 807 N N . ALA A 1 107 ? -8.783 8.792 16.842 1.00 97.50 107 ALA A N 1
ATOM 808 C CA . ALA A 1 107 ? -9.693 7.737 16.421 1.00 97.50 107 ALA A CA 1
ATOM 809 C C . ALA A 1 107 ? -10.288 8.055 15.038 1.00 97.50 107 ALA A C 1
ATOM 811 O O . ALA A 1 107 ? -10.920 9.097 14.843 1.00 97.50 107 ALA A O 1
ATOM 812 N N . LEU A 1 108 ? -10.113 7.136 14.093 1.00 97.88 108 LEU A N 1
ATOM 813 C CA . LEU A 1 108 ? -10.740 7.121 12.776 1.00 97.88 108 LEU A CA 1
ATOM 814 C C . LEU A 1 108 ? -11.739 5.968 12.716 1.00 97.88 108 LEU A C 1
ATOM 816 O O . LEU A 1 108 ? -11.477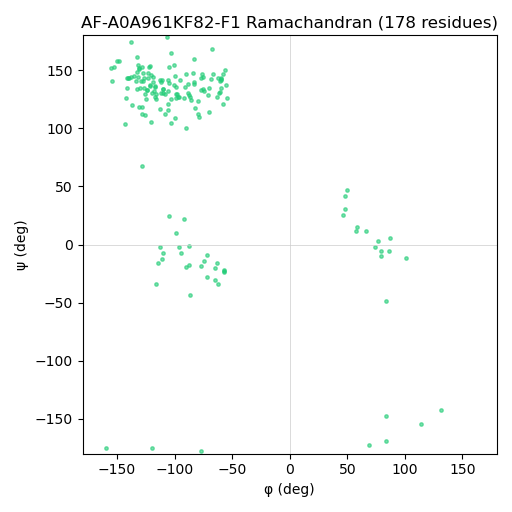 4.889 13.241 1.00 97.88 108 LEU A O 1
ATOM 820 N N . SER A 1 109 ? -12.887 6.182 12.073 1.00 96.81 109 SER A N 1
ATOM 821 C CA . SER A 1 109 ? -13.862 5.113 11.854 1.00 96.81 109 SER A CA 1
ATOM 822 C C . SER A 1 109 ? -13.891 4.707 10.389 1.00 96.81 109 SER A C 1
ATOM 824 O O . SER A 1 109 ? -14.033 5.561 9.513 1.00 96.81 109 SER A O 1
ATOM 826 N N . ALA A 1 110 ? -13.777 3.403 10.146 1.00 96.88 110 ALA A N 1
ATOM 827 C CA . ALA A 1 110 ? -13.856 2.792 8.828 1.00 96.88 110 ALA A CA 1
ATOM 828 C C . ALA A 1 110 ? -14.620 1.466 8.923 1.00 96.88 110 ALA A C 1
ATOM 830 O O . ALA A 1 110 ? -14.391 0.686 9.843 1.00 96.88 110 ALA A O 1
ATOM 831 N N . ARG A 1 111 ? -15.555 1.204 7.998 1.00 92.75 111 ARG A N 1
ATOM 832 C CA . ARG A 1 111 ? -16.429 0.000 8.009 1.00 92.75 111 ARG A CA 1
ATOM 833 C C . ARG A 1 111 ? -17.103 -0.294 9.372 1.00 92.75 111 ARG A C 1
ATOM 835 O O . ARG A 1 111 ? -17.361 -1.448 9.698 1.00 92.75 111 ARG A O 1
ATOM 842 N N . GLY A 1 112 ? -17.391 0.737 10.169 1.00 91.06 112 GLY A N 1
ATOM 843 C CA . GLY A 1 112 ? -17.991 0.590 11.505 1.00 91.06 112 GLY A CA 1
ATOM 844 C C . GLY A 1 112 ? -17.028 0.135 12.612 1.00 91.06 112 GLY A C 1
ATOM 845 O O . GLY A 1 112 ? -17.459 -0.039 13.748 1.00 91.06 112 GLY A O 1
ATOM 846 N N . GLU A 1 113 ? -15.740 -0.021 12.311 1.00 96.00 113 GLU A N 1
ATOM 847 C CA . GLU A 1 113 ? -14.666 -0.301 13.266 1.00 96.00 113 GLU A CA 1
ATOM 848 C C . GLU A 1 113 ? -13.899 0.998 13.587 1.00 96.00 113 GLU A C 1
ATOM 850 O O . GLU A 1 113 ? -13.917 1.953 12.801 1.00 96.00 113 GLU A O 1
ATOM 855 N N . SER A 1 114 ? -13.275 1.067 14.767 1.00 97.56 114 SER A N 1
ATOM 856 C CA . SER A 1 114 ? -12.467 2.212 15.207 1.00 97.56 114 SER A CA 1
ATOM 857 C C . SER A 1 114 ? -10.983 1.866 15.140 1.00 97.56 114 SER A C 1
ATOM 859 O O . SER A 1 114 ? 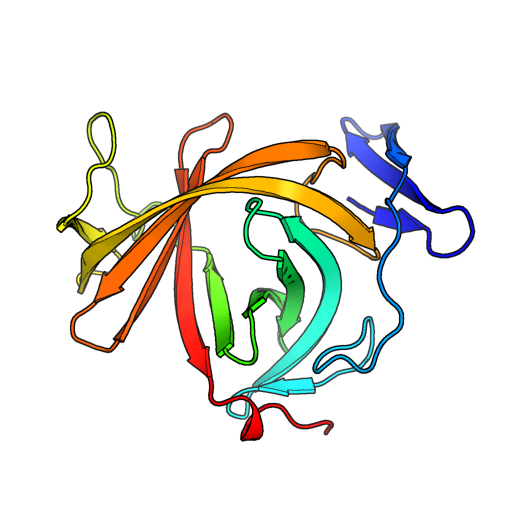-10.563 0.848 15.684 1.00 97.56 114 SER A O 1
ATO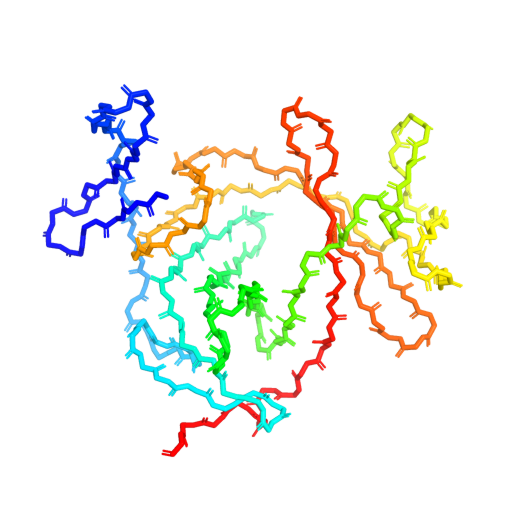M 861 N N . PHE A 1 115 ? -10.200 2.760 14.549 1.00 98.56 115 PHE A N 1
ATOM 862 C CA . PHE A 1 115 ? -8.756 2.659 14.365 1.00 98.56 115 PHE A CA 1
ATOM 863 C C . PHE A 1 115 ? -8.085 3.848 15.048 1.00 98.56 115 PHE A C 1
ATOM 865 O O . PHE A 1 115 ? -8.568 4.971 14.925 1.00 98.56 115 PHE A O 1
ATOM 872 N N . ALA A 1 116 ? -6.991 3.629 15.770 1.00 98.56 116 ALA A N 1
ATOM 873 C CA . ALA A 1 116 ? -6.203 4.704 16.365 1.00 98.56 116 ALA A CA 1
ATOM 874 C C . ALA A 1 116 ? -4.995 5.009 15.477 1.00 98.56 116 ALA A C 1
ATOM 876 O O . ALA A 1 116 ? -4.232 4.097 15.169 1.00 98.56 116 ALA A O 1
ATOM 877 N N . VAL A 1 117 ? -4.819 6.272 15.075 1.00 98.62 117 VAL A N 1
ATOM 878 C CA . VAL A 1 117 ? -3.670 6.705 14.264 1.00 98.62 117 VAL A CA 1
ATOM 879 C C . VAL A 1 117 ? -2.365 6.374 14.984 1.00 98.62 117 VAL A C 1
ATOM 881 O O . VAL A 1 117 ? -2.129 6.836 16.103 1.00 98.62 117 VAL A O 1
ATOM 884 N N . SER A 1 118 ? -1.527 5.580 14.331 1.00 98.00 118 SER A N 1
ATOM 885 C CA . SER A 1 118 ? -0.271 5.045 14.855 1.00 98.00 118 SER A CA 1
ATOM 886 C C . SER A 1 118 ? 0.954 5.568 14.116 1.00 98.00 118 SER A C 1
ATOM 888 O O . SER A 1 118 ? 2.052 5.466 14.652 1.00 98.00 118 SER A O 1
ATOM 890 N N . GLU A 1 119 ? 0.782 6.148 12.930 1.00 96.94 119 GLU A N 1
ATOM 891 C CA . GLU A 1 119 ? 1.875 6.692 12.127 1.00 96.94 119 GLU A CA 1
ATOM 892 C C . GLU A 1 119 ? 1.357 7.787 11.200 1.00 96.94 119 GLU A C 1
ATOM 894 O O . GLU A 1 119 ? 0.270 7.658 10.639 1.00 96.94 119 GLU A O 1
ATOM 899 N N . ILE A 1 120 ? 2.131 8.860 11.037 1.00 97.56 120 ILE A N 1
ATOM 900 C CA . ILE A 1 120 ? 1.872 9.890 10.032 1.00 97.56 120 ILE A CA 1
ATOM 901 C C . ILE A 1 120 ? 3.217 10.358 9.485 1.00 97.56 120 ILE A C 1
ATOM 903 O O . ILE A 1 120 ? 3.924 11.127 10.143 1.00 97.56 120 ILE A O 1
ATOM 907 N N . GLU A 1 121 ? 3.565 9.920 8.284 1.00 96.56 121 GLU A N 1
ATOM 908 C CA . GLU A 1 121 ? 4.887 10.144 7.705 1.00 96.56 121 GLU A CA 1
ATOM 909 C C . GLU A 1 121 ? 4.811 10.521 6.223 1.00 96.56 121 GLU A C 1
ATOM 911 O O . GLU A 1 121 ? 3.746 10.585 5.608 1.00 96.56 121 GLU A O 1
ATOM 916 N N . ASP A 1 122 ? 5.976 10.849 5.678 1.00 97.12 122 ASP A N 1
ATOM 917 C CA . ASP A 1 122 ? 6.192 11.128 4.272 1.00 97.12 122 ASP A CA 1
ATOM 918 C C . ASP A 1 122 ? 7.242 10.141 3.754 1.00 97.12 122 ASP A C 1
ATOM 920 O O . ASP A 1 122 ? 8.279 9.950 4.395 1.00 97.12 122 ASP A O 1
AT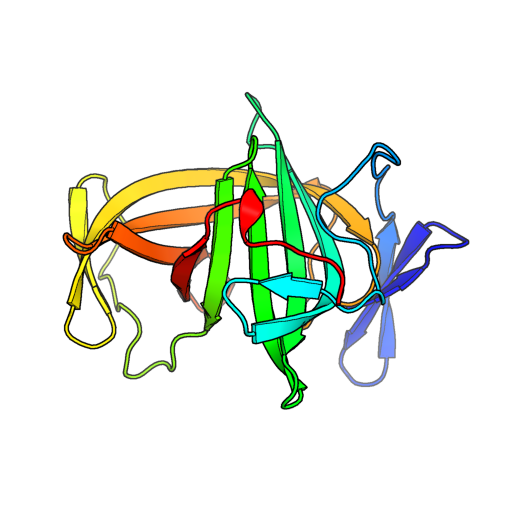OM 924 N N . ALA A 1 123 ? 7.029 9.583 2.567 1.00 97.19 123 ALA A N 1
ATOM 925 C CA . ALA A 1 123 ? 8.011 8.736 1.909 1.00 97.19 123 ALA A CA 1
ATOM 926 C C . ALA A 1 123 ? 8.211 9.119 0.452 1.00 97.19 123 ALA A C 1
ATOM 928 O O . ALA A 1 123 ? 7.310 9.606 -0.222 1.00 97.19 123 ALA A O 1
ATOM 929 N N . THR A 1 124 ? 9.425 8.916 -0.040 1.00 96.94 124 THR A N 1
ATOM 930 C CA . THR A 1 124 ? 9.789 9.233 -1.421 1.00 96.94 124 THR A CA 1
ATOM 931 C C . THR A 1 124 ? 9.750 7.971 -2.260 1.00 96.94 124 THR A C 1
ATOM 933 O O . THR A 1 124 ? 10.390 6.988 -1.893 1.00 96.94 124 THR A O 1
ATOM 936 N N . CYS A 1 125 ? 9.062 8.000 -3.400 1.00 96.31 125 CYS A N 1
ATOM 937 C CA . CYS A 1 125 ? 9.122 6.908 -4.366 1.00 96.31 125 CYS A CA 1
ATOM 938 C C . CYS A 1 125 ? 10.508 6.890 -5.033 1.00 96.31 125 CYS A C 1
ATOM 940 O O . CYS A 1 125 ? 10.872 7.824 -5.747 1.00 96.31 125 CYS A O 1
ATOM 942 N N . ILE A 1 126 ? 11.303 5.846 -4.805 1.00 94.62 126 ILE A N 1
ATOM 943 C CA . ILE A 1 126 ? 12.698 5.753 -5.275 1.00 94.62 126 ILE A CA 1
ATOM 944 C C . ILE A 1 126 ? 12.917 4.699 -6.364 1.00 94.62 126 ILE A C 1
ATOM 946 O O . ILE A 1 126 ? 13.961 4.711 -7.020 1.00 94.62 126 ILE A O 1
ATOM 950 N N . ALA A 1 127 ? 11.944 3.816 -6.598 1.00 92.31 127 ALA A N 1
ATOM 951 C CA . ALA A 1 127 ? 11.948 2.916 -7.746 1.00 92.31 127 ALA A CA 1
ATOM 952 C C . ALA A 1 127 ? 10.530 2.465 -8.120 1.00 92.31 127 ALA A C 1
ATOM 954 O O . ALA A 1 127 ? 9.649 2.377 -7.271 1.00 92.31 127 ALA A O 1
ATOM 955 N N . LEU A 1 128 ? 10.325 2.148 -9.398 1.00 94.31 128 LEU A N 1
ATOM 956 C CA . LEU A 1 128 ? 9.070 1.667 -9.972 1.00 94.31 128 LEU A CA 1
ATOM 957 C C . LEU A 1 128 ? 9.364 0.581 -11.010 1.00 94.31 128 LEU A C 1
ATOM 959 O O . LEU A 1 128 ? 10.311 0.694 -11.778 1.00 94.31 128 LEU A O 1
ATOM 963 N N . ARG A 1 129 ? 8.533 -0.453 -11.103 1.00 92.81 129 ARG A N 1
ATOM 964 C CA . ARG A 1 129 ? 8.496 -1.371 -12.253 1.00 92.81 129 ARG A CA 1
ATOM 965 C C . ARG A 1 129 ? 7.108 -1.977 -12.420 1.00 92.81 129 ARG A C 1
ATOM 967 O O . ARG A 1 129 ? 6.377 -2.114 -11.448 1.00 92.81 129 ARG A O 1
ATOM 974 N N . GLY A 1 130 ? 6.746 -2.357 -13.644 1.00 93.56 130 GLY A N 1
ATOM 975 C CA . GLY A 1 130 ? 5.452 -2.985 -13.927 1.00 93.56 130 GLY A CA 1
ATOM 976 C C . GLY A 1 130 ? 4.305 -1.989 -14.129 1.00 93.56 130 GLY A C 1
ATOM 977 O O . GLY A 1 130 ? 4.503 -0.916 -14.695 1.00 93.56 130 GLY A O 1
ATOM 978 N N . VAL A 1 131 ? 3.091 -2.372 -13.743 1.00 94.12 131 VAL A N 1
ATOM 979 C CA . VAL A 1 131 ? 1.833 -1.672 -14.035 1.00 94.12 131 VAL A CA 1
ATOM 980 C C . VAL A 1 131 ? 1.079 -1.353 -12.747 1.00 94.12 131 VAL A C 1
ATOM 982 O O . VAL A 1 131 ? 0.867 -2.237 -11.922 1.00 94.12 131 VAL A O 1
ATOM 985 N N . PHE A 1 132 ? 0.619 -0.108 -12.632 1.00 95.69 132 PHE A N 1
ATOM 986 C CA . PHE A 1 132 ? -0.125 0.421 -11.484 1.00 95.69 132 PHE A CA 1
ATOM 987 C C . PHE A 1 132 ? -1.495 0.967 -11.904 1.00 95.69 132 PHE A C 1
ATOM 989 O O . PHE A 1 132 ? -1.627 1.423 -13.053 1.00 95.69 132 PHE A O 1
ATOM 996 N N . PRO A 1 133 ? -2.487 0.968 -10.995 1.00 92.88 133 PRO A N 1
ATOM 997 C CA . PRO A 1 133 ? -3.821 1.504 -11.257 1.00 92.88 133 PRO A CA 1
ATOM 998 C C . PRO A 1 133 ? -3.795 3.033 -11.334 1.00 92.88 133 PRO A C 1
ATOM 1000 O O . PRO A 1 133 ? -4.563 3.627 -12.084 1.00 92.88 133 PRO A O 1
ATOM 1003 N N . GLU A 1 134 ? -2.847 3.655 -10.638 1.00 90.25 134 GLU A N 1
ATOM 1004 C CA . GLU A 1 134 ? -2.657 5.098 -10.572 1.00 90.25 134 GLU A CA 1
ATOM 1005 C C . GLU A 1 134 ? -1.280 5.520 -11.099 1.00 90.25 134 GLU A C 1
ATOM 1007 O O . GLU A 1 134 ? -0.534 4.718 -11.683 1.00 90.25 134 GLU A O 1
ATOM 1012 N N . VAL A 1 135 ? -0.979 6.814 -10.991 1.00 90.62 135 VAL A N 1
ATOM 1013 C CA . VAL A 1 135 ? 0.286 7.403 -11.436 1.00 90.62 135 VAL A CA 1
ATOM 1014 C C . VAL A 1 135 ? 1.174 7.661 -10.227 1.00 90.62 135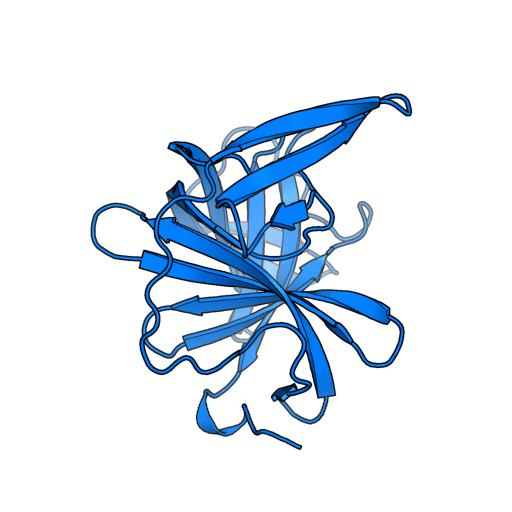 VAL A C 1
ATOM 1016 O O . VAL A 1 135 ? 0.994 8.648 -9.525 1.00 90.62 135 VAL A O 1
ATOM 1019 N N . LEU A 1 136 ? 2.185 6.813 -10.055 1.00 91.81 136 LEU A N 1
ATOM 1020 C CA . LEU A 1 136 ? 3.290 7.055 -9.132 1.00 91.81 136 LEU A CA 1
ATOM 1021 C C . LEU A 1 136 ? 4.418 7.796 -9.861 1.00 91.81 136 LEU A C 1
ATOM 1023 O O . LEU A 1 136 ? 4.644 7.584 -11.053 1.00 91.81 136 LEU A O 1
ATOM 1027 N N . ARG A 1 137 ? 5.154 8.677 -9.186 1.00 90.88 137 ARG A N 1
ATOM 1028 C CA . ARG A 1 137 ? 6.261 9.424 -9.792 1.00 90.88 137 ARG A CA 1
ATOM 1029 C C . ARG A 1 137 ? 7.532 9.230 -8.993 1.00 90.88 137 ARG A C 1
ATOM 1031 O O . ARG A 1 137 ? 7.585 9.441 -7.788 1.00 90.88 137 ARG A O 1
ATOM 1038 N N . LEU A 1 138 ? 8.589 8.871 -9.711 1.00 90.38 138 LEU A N 1
ATOM 1039 C CA . LEU A 1 138 ? 9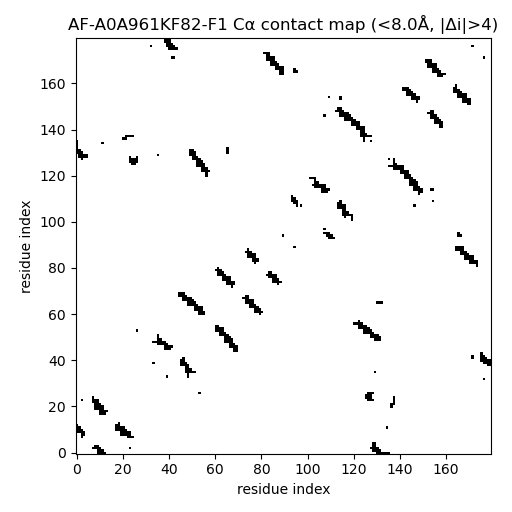.920 8.756 -9.140 1.00 90.38 138 LEU A CA 1
ATOM 1040 C C . LEU A 1 138 ? 10.377 10.106 -8.565 1.00 90.38 138 LEU A C 1
ATOM 1042 O O . LEU A 1 138 ? 10.326 11.127 -9.252 1.00 90.38 138 LEU A O 1
ATOM 1046 N N . GLY A 1 139 ? 10.872 10.087 -7.331 1.00 92.88 139 GLY A N 1
ATOM 1047 C CA . GLY A 1 139 ? 11.349 11.253 -6.591 1.00 92.88 139 GLY A CA 1
ATOM 1048 C C . GLY A 1 139 ? 10.241 12.097 -5.961 1.00 92.88 139 GLY A C 1
ATOM 1049 O O . GLY A 1 139 ? 10.557 13.033 -5.228 1.00 92.88 139 GLY A O 1
ATOM 1050 N N . GLU A 1 140 ? 8.968 11.788 -6.220 1.00 94.81 140 GLU A N 1
ATOM 1051 C CA . GLU A 1 140 ? 7.851 12.444 -5.547 1.00 94.81 140 GLU A CA 1
ATOM 1052 C C . GLU A 1 140 ? 7.694 11.909 -4.124 1.00 94.81 140 GLU A C 1
ATOM 1054 O O . GLU A 1 140 ? 8.004 10.748 -3.829 1.00 94.81 140 GLU A O 1
ATOM 1059 N N . ARG A 1 141 ? 7.259 12.806 -3.236 1.00 96.56 141 ARG A N 1
ATOM 1060 C CA . ARG A 1 141 ? 7.046 12.520 -1.827 1.00 96.56 141 ARG A CA 1
ATOM 1061 C C . ARG A 1 141 ? 5.554 12.372 -1.568 1.00 96.56 141 ARG A C 1
ATOM 1063 O O . ARG A 1 141 ? 4.796 13.295 -1.847 1.00 96.56 141 ARG A O 1
ATOM 1070 N N . TYR A 1 142 ? 5.187 11.239 -0.998 1.00 96.56 142 TYR A N 1
ATOM 1071 C CA . TYR A 1 142 ? 3.826 10.836 -0.698 1.00 96.56 142 TYR A CA 1
ATOM 1072 C C . TYR A 1 142 ? 3.627 10.858 0.806 1.00 96.56 142 TYR A C 1
ATOM 1074 O O . TYR A 1 142 ? 4.461 10.343 1.557 1.00 96.56 142 TYR A O 1
ATOM 1082 N N . ARG A 1 143 ? 2.546 11.496 1.250 1.00 97.25 143 ARG A N 1
ATOM 1083 C CA . ARG A 1 143 ? 2.195 11.568 2.663 1.00 97.25 143 ARG A CA 1
ATOM 1084 C C . ARG A 1 143 ? 1.162 10.504 2.973 1.00 97.25 143 ARG A C 1
ATOM 1086 O O . ARG A 1 143 ? 0.137 10.425 2.306 1.00 97.25 143 ARG A O 1
ATOM 1093 N N . PHE A 1 144 ? 1.423 9.723 4.011 1.00 97.50 144 PHE A N 1
ATOM 1094 C CA . PHE A 1 144 ? 0.553 8.629 4.409 1.00 97.50 144 PHE A CA 1
ATOM 1095 C C . PHE A 1 144 ? 0.274 8.644 5.912 1.00 97.50 144 PHE A C 1
ATOM 1097 O O . PHE A 1 144 ? 0.964 9.282 6.716 1.00 97.50 144 PHE A O 1
ATOM 1104 N N . VAL A 1 145 ? -0.786 7.939 6.285 1.00 98.25 145 VAL A N 1
ATOM 1105 C CA . VAL A 1 145 ? -1.201 7.696 7.661 1.00 98.25 145 VAL A CA 1
ATOM 1106 C C . VAL A 1 145 ? -1.506 6.220 7.829 1.00 98.25 145 VAL A C 1
ATOM 1108 O O . VAL A 1 145 ? -2.248 5.646 7.039 1.00 98.25 145 VAL A O 1
ATOM 1111 N N . ASN A 1 146 ? -1.003 5.626 8.904 1.00 98.19 146 ASN A N 1
ATOM 1112 C CA . ASN A 1 146 ? -1.436 4.308 9.344 1.00 98.19 146 ASN A CA 1
ATOM 1113 C C . ASN A 1 146 ? -2.168 4.431 10.679 1.00 98.19 146 ASN A C 1
ATOM 1115 O O . ASN A 1 146 ? -1.811 5.227 11.554 1.00 98.19 146 ASN A O 1
ATOM 1119 N N . ALA A 1 147 ? -3.227 3.647 10.826 1.00 98.56 147 ALA A N 1
ATOM 1120 C CA . ALA A 1 147 ? -4.020 3.539 12.033 1.00 98.56 147 ALA A CA 1
ATOM 1121 C C . ALA A 1 147 ? -4.361 2.074 12.305 1.00 98.56 147 ALA A C 1
ATOM 1123 O O . ALA A 1 147 ? -4.642 1.309 11.385 1.00 98.56 147 ALA A O 1
ATOM 1124 N N . THR A 1 148 ? -4.398 1.695 13.577 1.00 98.50 148 THR A N 1
ATOM 1125 C CA . THR A 1 148 ? -4.558 0.295 13.985 1.00 98.50 148 THR A CA 1
ATOM 1126 C C . THR A 1 148 ? -5.842 0.112 14.776 1.00 98.50 148 THR A C 1
ATOM 1128 O O . THR A 1 148 ? -6.137 0.878 15.700 1.00 98.50 148 THR A O 1
ATOM 1131 N N . ALA A 1 149 ? -6.625 -0.902 14.422 1.00 98.12 149 ALA A N 1
ATOM 1132 C CA . ALA A 1 149 ? -7.785 -1.311 15.204 1.00 98.12 149 ALA A CA 1
ATOM 1133 C C . ALA A 1 149 ? -7.382 -2.236 16.367 1.00 98.12 149 ALA A C 1
ATOM 1135 O O . ALA A 1 149 ? -6.351 -2.904 16.294 1.00 98.12 149 ALA A O 1
ATOM 1136 N N . PRO A 1 150 ? -8.214 -2.379 17.420 1.00 96.69 150 PRO A N 1
ATOM 1137 C CA . PRO A 1 150 ? -7.984 -3.369 18.478 1.00 96.69 150 PRO A CA 1
ATOM 1138 C C . PRO A 1 150 ? -7.872 -4.818 17.976 1.00 96.69 150 PRO A C 1
ATOM 1140 O O . PRO A 1 150 ? -7.279 -5.654 18.648 1.00 96.69 150 PRO A O 1
ATOM 1143 N N . SER A 1 151 ? -8.439 -5.113 16.801 1.00 94.88 151 SER A N 1
ATOM 1144 C CA . SER A 1 151 ? -8.317 -6.398 16.103 1.00 94.88 151 SER A CA 1
ATOM 1145 C C . SER A 1 151 ? -6.927 -6.640 15.494 1.00 94.88 151 SER A C 1
ATOM 1147 O O . SER A 1 151 ? -6.661 -7.741 15.023 1.00 94.88 151 SER A O 1
ATOM 1149 N N . GLY A 1 152 ? -6.054 -5.627 15.482 1.00 95.81 152 GLY A N 1
ATOM 1150 C CA . GLY A 1 152 ? -4.754 -5.640 14.810 1.00 95.81 152 GLY A CA 1
ATOM 1151 C C . GLY A 1 152 ? -4.813 -5.225 13.338 1.00 95.81 152 GLY A C 1
ATOM 1152 O O . GLY A 1 152 ? -3.769 -5.073 12.716 1.00 95.81 152 GLY A O 1
ATOM 1153 N N . ARG A 1 153 ? -6.007 -5.007 12.772 1.00 97.62 153 ARG A N 1
ATOM 1154 C CA . ARG A 1 153 ? -6.171 -4.608 11.367 1.00 97.62 153 ARG A CA 1
ATOM 1155 C C . ARG A 1 153 ? -5.620 -3.211 11.110 1.00 97.62 153 ARG A C 1
ATOM 1157 O O . ARG A 1 153 ? -5.735 -2.323 11.962 1.00 97.62 153 ARG A O 1
ATOM 1164 N N . LEU A 1 154 ? -5.090 -3.025 9.908 1.00 98.50 154 LEU A N 1
ATOM 1165 C CA . LEU A 1 154 ? -4.547 -1.761 9.433 1.00 98.50 154 LEU A CA 1
ATOM 1166 C C . LEU A 1 154 ? -5.636 -0.956 8.716 1.00 98.50 154 LEU A C 1
ATOM 1168 O O . LEU A 1 154 ? -6.372 -1.476 7.880 1.00 98.50 154 LEU A O 1
ATOM 1172 N N . LEU A 1 155 ? -5.705 0.334 9.005 1.00 98.62 155 LEU A N 1
ATOM 1173 C CA . LEU A 1 155 ? -6.322 1.343 8.159 1.00 98.62 155 LEU A CA 1
ATOM 1174 C C . LEU A 1 155 ? -5.194 2.247 7.676 1.00 98.62 155 LEU A C 1
ATOM 1176 O O . LEU A 1 155 ? -4.553 2.910 8.487 1.00 98.62 155 LEU A O 1
ATOM 1180 N N . SER A 1 156 ? -4.969 2.265 6.371 1.00 98.31 156 SER A N 1
ATOM 1181 C CA . SER A 1 156 ? -3.958 3.108 5.744 1.00 98.31 156 SER A CA 1
ATOM 1182 C C . SER A 1 156 ? -4.642 4.171 4.900 1.00 98.31 156 SER A C 1
ATOM 1184 O O . SER A 1 156 ? -5.669 3.901 4.271 1.00 98.31 156 SER A O 1
ATOM 1186 N N . GLY A 1 157 ? -4.114 5.385 4.934 1.00 97.75 157 GLY A N 1
ATOM 1187 C CA . GLY A 1 157 ? -4.559 6.487 4.103 1.00 97.75 157 GLY A CA 1
ATOM 1188 C C . GLY A 1 157 ? -3.378 7.124 3.394 1.00 97.75 157 GLY A C 1
ATOM 1189 O O . GLY A 1 157 ? -2.334 7.324 4.010 1.00 97.75 157 GLY A O 1
ATOM 1190 N N . GLU A 1 158 ? -3.569 7.500 2.141 1.00 96.19 158 GLU A N 1
ATOM 1191 C CA . GLU A 1 158 ? -2.612 8.276 1.358 1.00 96.19 158 GLU A CA 1
ATOM 1192 C C . GLU A 1 158 ? -3.230 9.623 0.981 1.00 96.19 158 GLU A C 1
ATOM 1194 O O . GLU A 1 158 ? -4.410 9.704 0.633 1.00 96.19 158 GLU A O 1
ATOM 1199 N N . GLU A 1 159 ? -2.459 10.700 1.116 1.00 94.88 159 GLU A N 1
ATOM 1200 C CA . GLU A 1 159 ? -2.901 12.037 0.735 1.00 94.88 159 GLU A CA 1
ATOM 1201 C C . GLU A 1 159 ? -2.790 12.214 -0.784 1.00 94.88 159 GLU A C 1
ATOM 1203 O O . GLU A 1 159 ? -1.696 12.318 -1.338 1.00 94.88 159 GLU A O 1
ATOM 1208 N N . GLY A 1 160 ? -3.943 12.277 -1.447 1.00 89.62 160 GLY A N 1
ATOM 1209 C CA . GLY A 1 160 ? -4.088 12.549 -2.870 1.00 89.62 160 GLY A CA 1
ATOM 1210 C C . GLY A 1 160 ? -4.629 13.957 -3.168 1.00 89.62 160 GLY A C 1
ATOM 1211 O O . GLY A 1 160 ? -4.956 14.736 -2.264 1.00 89.62 160 GLY A O 1
ATOM 1212 N N . PRO A 1 161 ? -4.768 14.314 -4.458 1.00 85.88 161 PRO A N 1
ATOM 1213 C CA . PRO A 1 161 ? -5.221 15.641 -4.887 1.00 85.88 161 PRO A CA 1
ATOM 1214 C C . PRO A 1 161 ? -6.667 15.962 -4.473 1.00 85.88 161 PRO A C 1
ATOM 1216 O O . PRO A 1 161 ? -6.986 17.125 -4.220 1.00 85.88 161 PRO A O 1
ATOM 1219 N N . ASP A 1 162 ? -7.524 14.943 -4.373 1.00 87.38 162 ASP A N 1
ATOM 1220 C CA . ASP A 1 162 ? -8.943 15.069 -4.011 1.00 87.38 162 ASP A CA 1
ATOM 1221 C C . ASP A 1 162 ? -9.216 14.768 -2.523 1.00 87.38 162 ASP A C 1
ATOM 1223 O O . ASP A 1 162 ? -10.368 14.684 -2.084 1.00 87.38 162 ASP A O 1
ATOM 1227 N N . GLY A 1 163 ? -8.155 14.634 -1.723 1.00 91.12 163 GLY A N 1
ATOM 1228 C CA . GLY A 1 163 ? -8.209 14.245 -0.320 1.00 91.12 163 GLY A CA 1
ATOM 1229 C C . GLY A 1 163 ? -7.561 12.886 -0.086 1.00 91.12 163 GLY A C 1
ATOM 1230 O O . GLY A 1 163 ? -6.666 12.481 -0.813 1.00 91.12 163 GLY A O 1
ATOM 1231 N N . TRP A 1 164 ? -7.989 12.201 0.969 1.00 95.06 164 TRP A N 1
ATOM 1232 C CA . TRP A 1 164 ? -7.381 10.939 1.379 1.00 95.06 164 TRP A CA 1
ATOM 1233 C C . TRP A 1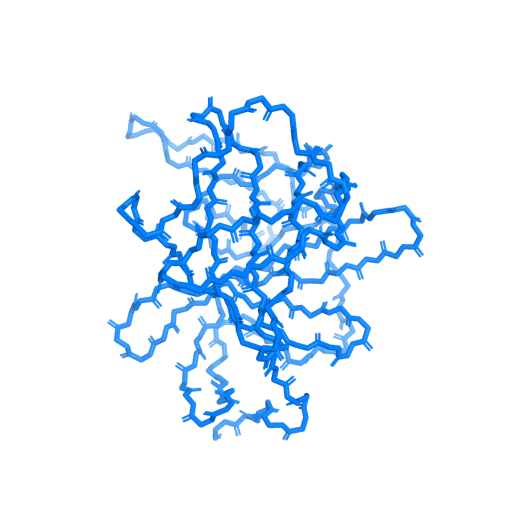 164 ? -7.999 9.746 0.650 1.00 95.06 164 TRP A C 1
ATOM 1235 O O . TRP A 1 164 ? -9.213 9.533 0.754 1.00 95.06 164 TRP A O 1
ATOM 1245 N N . ASP A 1 165 ? -7.155 8.935 0.023 1.00 95.56 165 ASP A N 1
ATOM 1246 C CA . ASP A 1 165 ? -7.501 7.595 -0.438 1.00 95.56 165 ASP A CA 1
ATOM 1247 C C . ASP A 1 165 ? -7.264 6.602 0.695 1.00 95.56 165 ASP A C 1
ATOM 1249 O O . ASP A 1 165 ? -6.219 6.611 1.339 1.00 95.56 165 ASP A O 1
ATOM 1253 N N . TRP A 1 166 ? -8.267 5.775 0.995 1.00 97.81 166 TRP A N 1
ATOM 1254 C CA . TRP A 1 166 ? -8.251 4.918 2.179 1.00 97.81 166 TRP A CA 1
ATOM 1255 C C . TRP A 1 166 ? -8.303 3.444 1.825 1.00 97.81 166 TRP A C 1
ATOM 1257 O O . TRP A 1 166 ? -9.118 3.003 1.013 1.00 97.81 166 TRP A O 1
ATOM 1267 N N . PHE A 1 167 ? -7.523 2.664 2.559 1.00 98.19 167 PHE A N 1
ATOM 1268 C CA . PHE A 1 167 ? -7.399 1.228 2.403 1.00 98.19 167 PHE A CA 1
ATOM 1269 C C . PHE A 1 167 ? -7.521 0.549 3.760 1.00 98.19 167 PHE A C 1
ATOM 1271 O O . PHE A 1 167 ? -7.053 1.060 4.775 1.00 98.19 167 PHE A O 1
ATOM 1278 N N . VAL A 1 168 ? -8.142 -0.625 3.785 1.00 98.25 168 VAL A N 1
ATOM 1279 C CA . VAL A 1 168 ? -8.115 -1.492 4.966 1.00 98.25 168 VAL A CA 1
ATOM 1280 C C . VAL A 1 168 ? -7.271 -2.711 4.653 1.00 98.25 168 VAL A C 1
ATOM 1282 O O . VAL A 1 168 ? -7.424 -3.298 3.580 1.00 98.25 168 VAL A O 1
ATOM 1285 N N . GLY A 1 169 ? -6.389 -3.068 5.576 1.00 97.56 169 GLY A N 1
ATOM 1286 C CA . GLY A 1 169 ? -5.444 -4.152 5.404 1.00 97.56 169 GLY A CA 1
ATOM 1287 C C . GLY A 1 169 ? -5.447 -5.150 6.544 1.00 97.56 169 GLY A C 1
ATOM 1288 O O . GLY A 1 169 ? -5.770 -4.828 7.691 1.00 97.56 169 GLY A O 1
ATOM 1289 N N . ASP A 1 170 ? -5.069 -6.368 6.188 1.00 97.75 170 ASP A N 1
ATOM 1290 C CA . ASP A 1 170 ? -4.860 -7.469 7.112 1.00 97.75 170 ASP A CA 1
ATOM 1291 C C . ASP A 1 170 ? -3.380 -7.872 7.035 1.00 97.75 170 ASP A C 1
ATOM 1293 O O . ASP A 1 170 ? -2.842 -8.086 5.942 1.00 97.75 170 ASP A O 1
ATOM 1297 N N . TRP A 1 171 ? -2.716 -7.915 8.193 1.00 97.44 171 TRP A N 1
ATOM 1298 C CA . TRP A 1 171 ? -1.340 -8.396 8.304 1.00 97.44 171 TRP A CA 1
ATOM 1299 C C . TRP A 1 171 ? -1.292 -9.895 8.026 1.00 97.44 171 TRP A C 1
ATOM 1301 O O . TRP A 1 171 ? -2.186 -10.642 8.429 1.00 97.44 171 TRP A O 1
ATOM 1311 N N . VAL A 1 172 ? -0.238 -10.324 7.346 1.00 96.81 172 VAL A N 1
ATOM 1312 C CA . VAL A 1 172 ? -0.023 -11.705 6.936 1.00 96.81 172 VAL A CA 1
ATOM 1313 C C . VAL A 1 172 ? 1.342 -12.151 7.426 1.00 96.81 172 VAL A C 1
ATOM 1315 O O . VAL A 1 172 ? 2.333 -11.439 7.277 1.00 96.81 172 VAL A O 1
ATOM 1318 N N . ASP A 1 173 ? 1.389 -13.351 7.998 1.00 93.81 173 ASP A N 1
ATOM 1319 C CA . ASP A 1 173 ? 2.654 -13.987 8.337 1.00 93.81 173 ASP A CA 1
ATOM 1320 C C . ASP A 1 173 ? 3.447 -14.243 7.034 1.00 93.81 173 ASP A C 1
ATOM 1322 O O . ASP A 1 173 ? 2.911 -14.865 6.109 1.00 93.81 173 ASP A O 1
ATOM 1326 N N . PRO A 1 174 ? 4.712 -13.798 6.915 1.00 92.31 174 PRO A N 1
ATOM 1327 C CA . PRO A 1 174 ? 5.516 -14.026 5.714 1.00 92.31 174 PRO A CA 1
ATOM 1328 C C . PRO A 1 174 ? 5.669 -15.513 5.348 1.00 92.31 174 PRO A C 1
ATOM 1330 O O . PRO A 1 174 ? 5.874 -15.831 4.177 1.00 92.31 174 PRO A O 1
ATOM 1333 N N . PHE A 1 175 ? 5.528 -16.444 6.298 1.00 91.62 175 PHE A N 1
ATOM 1334 C CA . PHE A 1 175 ? 5.535 -17.886 6.028 1.00 91.62 175 PHE A CA 1
ATOM 1335 C C . PHE A 1 175 ? 4.243 -18.394 5.366 1.00 91.62 175 PHE A C 1
ATOM 1337 O O . PHE A 1 175 ? 4.229 -19.498 4.818 1.00 91.62 175 PHE A O 1
ATOM 1344 N N . GLU A 1 176 ? 3.170 -17.600 5.364 1.00 93.38 176 GLU A N 1
ATOM 1345 C CA . GLU A 1 176 ? 1.937 -17.867 4.613 1.00 93.38 176 GLU A CA 1
ATOM 1346 C C . GLU A 1 176 ? 1.980 -17.326 3.173 1.00 93.38 176 GLU A C 1
ATOM 1348 O O . GLU A 1 176 ? 1.024 -17.515 2.412 1.00 93.38 176 GLU A O 1
ATOM 1353 N N . VAL A 1 177 ? 3.085 -16.679 2.778 1.00 95.00 177 VAL A N 1
ATOM 1354 C CA . VAL A 1 177 ? 3.353 -16.241 1.405 1.00 95.00 177 VAL A CA 1
ATOM 1355 C C . VAL A 1 177 ? 4.081 -17.357 0.665 1.00 95.00 177 VAL A C 1
ATOM 1357 O O . VAL A 1 177 ? 5.287 -17.553 0.807 1.00 95.00 177 VAL A O 1
ATOM 1360 N N . VAL A 1 178 ? 3.340 -18.116 -0.142 1.00 93.81 178 VAL A N 1
ATOM 1361 C CA . VAL A 1 178 ? 3.866 -19.305 -0.823 1.00 93.81 178 VAL A CA 1
ATOM 1362 C C . VAL A 1 178 ? 3.627 -19.250 -2.323 1.0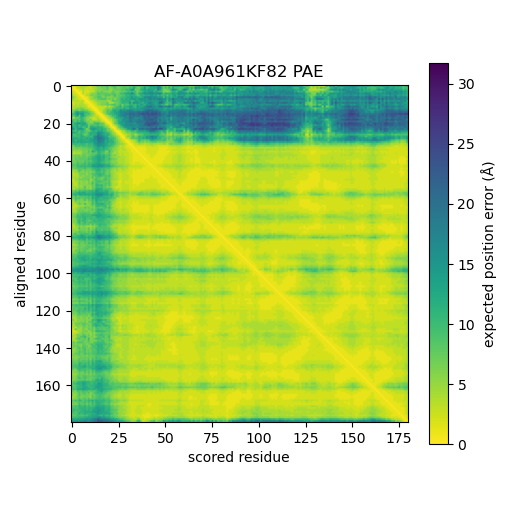0 93.81 178 VAL A C 1
ATOM 1364 O O . VAL A 1 178 ? 2.589 -18.798 -2.808 1.00 93.81 178 VAL A O 1
ATOM 1367 N N . THR A 1 179 ? 4.597 -19.745 -3.085 1.00 86.69 179 THR A N 1
ATOM 1368 C CA . THR A 1 179 ? 4.407 -19.985 -4.517 1.00 86.69 179 THR A CA 1
ATOM 1369 C C . THR A 1 179 ? 3.443 -21.170 -4.697 1.00 86.69 179 THR A C 1
ATOM 1371 O O . THR A 1 179 ? 3.562 -22.148 -3.955 1.00 86.69 179 THR A O 1
ATOM 1374 N N . PRO A 1 180 ? 2.447 -21.068 -5.596 1.00 77.62 180 PRO A N 1
ATOM 1375 C CA . PRO A 1 180 ? 1.424 -22.096 -5.786 1.00 77.62 180 PRO A CA 1
ATOM 1376 C C . PRO A 1 180 ? 1.953 -23.410 -6.368 1.00 77.62 180 PRO A C 1
ATOM 1378 O O . PRO A 1 180 ? 3.023 -23.404 -7.018 1.00 77.62 180 PRO A O 1
#

Mean predicted aligned error: 5.57 Å

Radius of gyration: 16.27 Å; Cα contacts (8 Å, |Δi|>4): 424; chains: 1; bounding box: 37×41×44 Å

Foldseek 3Di:
DAADPPPQWDWDDDPNDIDTLGGFADDDPDDDLADAQAWKFFPNWIKHFFKWWWKDQPVAIKIWTWIATPVRATWIWIAGPQKIKIKHWADPVFFFDDDDDDDAQDWTGGNNFTWGWHDWGKIATRGMHGDDPDDDHHRDIKIKIWTATPVRKIWIWTQDPVGITIIIIDITRSVSIGRD

Nearest PDB structures (foldseek):
  3ia8-assembly1_A  TM=2.303E-01  e=2.336E-01  Homo sapiens
  3fen-assembly1_A  TM=2.433E-01  e=9.427E-01  Homo sapiens
  3oe3-assembly1_A  TM=4.004E-01  e=4.394E+00  Salmonella enterica subsp. enterica serovar Typhimurium
  2frs-assembly2_B  TM=2.701E-01  e=1.453E+00  Homo sapiens
  3fek-assembly2_B  TM=3.230E-01  e=2.850E+00  Homo sapiens

pLDDT: mean 90.38, std 11.03, range [50.62, 98.62]

Secondary structure (DSSP, 8-state):
-EE-TTT-EEEEEETTEEEEEEE-B----S--S--TT--EEETTEEEEEEEEEEEE-SS-EEEEEEEEETTS-EEEEEEETTEEEEEEEPPTTTS----S---TT-EEEETTEEEEEEEEEEEEEEEEEEE-SS---TT-EEEEEEEE-TTS-EEEEEEETTEEEEEEEEEE-GGGEE--